Protein AF-A0A940BZR7-F1 (afdb_monomer)

Radius of gyration: 20.56 Å; Cα contacts (8 Å, |Δi|>4): 480; chains: 1; bounding box: 49×47×60 Å

Foldseek 3Di:
DVVPDDDPPDLDDDDDPVPDDDQDPPQADPLAGALLLVLLVVCLFLLLFLVVVLVVLLQLQLVLCLVVQCVVVVHDSVVSSNVSSQVLQQQEEQAAQAPNSLSNLLVNCVVHVNGAYEYEEQDDCPDPSNVVSCVRRVYHYQHPPDPDLLVSLVSSQVSRVHAHLEYEYDHLDQVRLCSVAVSVSHAQSHEYEDARDHHDHDHDPVSCVVSVYHYDYDGGHDPVSSVVSSVVSSPDPSSVQEAEDESVVCVVDVPCCCDPAPPDDVHGSHYDYDSDPVRYDHVD

Solvent-accessible surface area (backbone atoms only — not comparable to full-atom values): 15528 Å² total; per-residue (Å²): 83,103,80,71,49,86,74,82,94,61,97,74,82,90,75,65,70,90,78,61,78,82,80,67,86,88,47,64,55,98,82,16,33,26,37,54,55,54,44,26,65,78,39,28,70,68,42,9,34,32,50,40,48,49,55,52,48,31,55,49,26,12,72,73,35,11,70,59,38,9,63,75,71,72,51,54,66,69,59,7,26,58,50,13,33,52,53,31,38,48,22,24,37,29,34,19,78,48,71,63,30,39,45,40,36,28,51,44,35,71,77,37,76,78,44,38,39,37,41,30,31,74,65,59,77,86,36,71,68,47,48,53,39,36,70,58,30,71,40,45,82,44,67,63,77,57,99,43,66,62,57,44,25,50,52,52,22,59,75,54,75,42,53,19,30,22,36,35,33,46,56,44,49,65,57,52,50,42,36,32,60,78,49,47,28,42,28,74,62,9,38,37,40,50,60,33,72,78,45,77,83,76,79,61,65,64,67,44,58,76,34,49,55,45,79,50,68,76,82,63,65,58,71,70,33,35,58,49,25,46,60,56,37,74,78,47,70,63,28,78,48,43,42,80,47,59,48,70,60,36,72,75,38,51,67,58,39,38,55,67,52,54,68,26,94,87,37,55,88,32,71,45,62,71,88,56,69,86,45,45,35,83,94,67

Nearest PDB structures (foldseek):
  5yat-assembly1_B  TM=7.856E-01  e=4.647E-06  Komagataella phaffii GS115
  5env-assembly1_A  TM=7.142E-01  e=4.920E-06  Saccharomyces cerevisiae S288C
  1pl6-assembly1_A  TM=7.429E-01  e=8.710E-06  Homo sapiens
  7kc2-assembly1_A  TM=7.141E-01  e=5.840E-06  Saccharomyces cerevisiae
  8a3n-assembly1_B  TM=6.151E-01  e=2.134E-04  Catharanthus roseus

Structure (mmCIF, N/CA/C/O backbone):
data_AF-A0A940BZR7-F1
#
_entry.id   AF-A0A940BZR7-F1
#
loop_
_atom_site.group_PDB
_atom_site.id
_atom_site.type_symbol
_atom_site.label_atom_id
_atom_site.label_alt_id
_atom_site.label_comp_id
_atom_site.label_asym_id
_atom_site.label_entity_id
_atom_site.label_seq_id
_atom_site.pdbx_PDB_ins_code
_atom_site.Cartn_x
_atom_site.Cartn_y
_atom_site.Cartn_z
_atom_site.occupancy
_atom_site.B_iso_or_equiv
_atom_site.auth_seq_id
_atom_site.auth_comp_id
_atom_site.auth_asym_id
_atom_site.auth_atom_id
_atom_site.pdbx_PDB_model_num
ATOM 1 N N . GLY A 1 1 ? 22.493 -4.558 -2.248 1.00 40.94 1 GLY A N 1
ATOM 2 C CA . GLY A 1 1 ? 21.238 -3.966 -1.736 1.00 40.94 1 GLY A CA 1
ATOM 3 C C . GLY A 1 1 ? 21.294 -3.820 -0.225 1.00 40.94 1 GLY A C 1
ATOM 4 O O . GLY A 1 1 ? 22.389 -3.695 0.315 1.00 40.94 1 GLY A O 1
ATOM 5 N N . CYS A 1 2 ? 20.145 -3.861 0.461 1.00 49.41 2 CYS A N 1
ATOM 6 C CA . CYS A 1 2 ? 20.047 -3.876 1.935 1.00 49.41 2 CYS A CA 1
ATOM 7 C C . CYS A 1 2 ? 20.779 -5.064 2.595 1.00 49.41 2 CYS A C 1
ATOM 9 O O . CYS A 1 2 ? 21.048 -5.039 3.790 1.00 49.41 2 CYS A O 1
ATOM 11 N N . ASP A 1 3 ? 21.122 -6.073 1.804 1.00 64.38 3 ASP A N 1
ATOM 12 C CA . ASP A 1 3 ? 21.818 -7.315 2.141 1.00 64.38 3 ASP A CA 1
ATOM 13 C C . ASP A 1 3 ? 23.225 -7.415 1.517 1.00 64.38 3 ASP A C 1
ATOM 15 O O . ASP A 1 3 ? 23.852 -8.466 1.578 1.00 64.38 3 ASP A O 1
ATOM 19 N N . GLN A 1 4 ? 23.716 -6.338 0.888 1.00 74.88 4 GLN A N 1
ATOM 20 C CA . GLN A 1 4 ? 24.950 -6.316 0.086 1.00 74.88 4 GLN A CA 1
ATOM 21 C C . GLN A 1 4 ? 24.976 -7.274 -1.123 1.00 74.88 4 GLN A C 1
ATOM 23 O O . GLN A 1 4 ? 26.025 -7.408 -1.744 1.00 74.88 4 GLN A O 1
ATOM 28 N N . ALA A 1 5 ? 23.844 -7.867 -1.522 1.00 74.38 5 ALA A N 1
ATOM 29 C CA . ALA A 1 5 ? 23.779 -8.673 -2.738 1.00 74.38 5 ALA A CA 1
ATOM 30 C C . ALA A 1 5 ? 23.951 -7.811 -4.000 1.00 74.38 5 ALA A C 1
ATOM 32 O O . ALA A 1 5 ? 23.524 -6.641 -4.032 1.00 74.38 5 ALA A O 1
ATOM 33 N N . ASP A 1 6 ? 24.553 -8.415 -5.030 1.00 82.69 6 ASP A N 1
ATOM 34 C CA . ASP A 1 6 ? 24.638 -7.849 -6.375 1.00 82.69 6 ASP A CA 1
ATOM 35 C C . ASP A 1 6 ? 23.228 -7.640 -6.942 1.00 82.69 6 ASP A C 1
ATOM 37 O O . ASP A 1 6 ? 22.361 -8.512 -6.868 1.00 82.69 6 ASP A O 1
ATOM 41 N N . GLY A 1 7 ? 22.986 -6.445 -7.481 1.00 85.50 7 GLY A N 1
ATOM 42 C CA . GLY A 1 7 ? 21.698 -6.081 -8.067 1.00 85.50 7 GLY A CA 1
ATOM 43 C C . GLY A 1 7 ? 21.478 -6.675 -9.462 1.00 85.50 7 GLY A C 1
ATOM 44 O O . GLY A 1 7 ? 22.370 -7.260 -10.067 1.00 85.50 7 GLY A O 1
ATOM 45 N N . LEU A 1 8 ? 20.279 -6.458 -10.008 1.00 88.88 8 LEU A N 1
ATOM 46 C CA . LEU A 1 8 ? 19.867 -7.013 -11.306 1.00 88.88 8 LEU A CA 1
ATOM 47 C C . LEU A 1 8 ? 20.249 -6.142 -12.520 1.00 88.88 8 LEU A C 1
ATOM 49 O O . LEU A 1 8 ? 20.027 -6.549 -13.656 1.00 88.88 8 LEU A O 1
ATOM 53 N N . PHE A 1 9 ? 20.814 -4.946 -12.318 1.00 89.81 9 PHE A N 1
ATOM 54 C CA . PHE A 1 9 ? 21.223 -4.045 -13.407 1.00 89.81 9 PHE A CA 1
ATOM 55 C C . PHE A 1 9 ? 22.568 -4.464 -14.015 1.00 89.81 9 PHE A C 1
ATOM 57 O O . PHE A 1 9 ? 23.602 -3.840 -13.784 1.00 89.81 9 PHE A O 1
ATOM 64 N N . CYS A 1 10 ? 22.544 -5.547 -14.791 1.00 88.88 10 CYS A N 1
ATOM 65 C CA . CYS A 1 10 ? 23.683 -6.086 -15.529 1.00 88.88 10 CYS A CA 1
ATOM 66 C C . CYS A 1 10 ? 23.216 -6.762 -16.829 1.00 88.88 10 CYS A C 1
ATOM 68 O O . CYS A 1 10 ? 22.059 -7.158 -16.953 1.00 88.88 10 CYS A O 1
ATOM 70 N N . ASP A 1 11 ? 24.110 -6.920 -17.813 1.00 88.75 11 ASP A N 1
ATOM 71 C CA . ASP A 1 1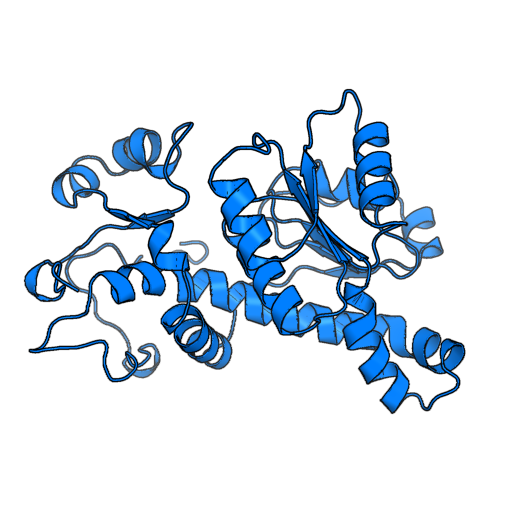1 ? 23.744 -7.560 -19.088 1.00 88.75 11 ASP A CA 1
ATOM 72 C C . ASP A 1 11 ? 23.456 -9.059 -18.944 1.00 88.75 11 ASP A C 1
ATOM 74 O O . ASP A 1 11 ? 22.664 -9.618 -19.707 1.00 88.75 11 ASP A O 1
ATOM 78 N N . ARG A 1 12 ? 24.139 -9.726 -18.006 1.00 90.12 12 ARG A N 1
ATOM 79 C CA . ARG A 1 12 ? 24.022 -11.162 -17.738 1.00 90.12 12 ARG A CA 1
ATOM 80 C C . ARG A 1 12 ? 24.342 -11.443 -16.278 1.00 90.12 12 ARG A C 1
ATOM 82 O O . ARG A 1 12 ? 25.307 -10.905 -15.745 1.00 90.12 12 ARG A O 1
ATOM 89 N N . MET A 1 13 ? 23.599 -12.370 -15.689 1.00 89.25 13 MET A N 1
ATOM 90 C CA . MET A 1 13 ? 23.862 -12.910 -14.359 1.00 89.25 13 MET A CA 1
ATOM 91 C C . MET A 1 13 ? 23.582 -14.410 -14.329 1.00 89.25 13 MET A C 1
ATOM 93 O O . MET A 1 13 ? 22.813 -14.926 -15.142 1.00 89.25 13 MET A O 1
ATOM 97 N N . TYR A 1 14 ? 24.193 -15.100 -13.372 1.00 90.19 14 TYR A N 1
ATOM 98 C CA . TYR A 1 14 ? 23.850 -16.477 -13.045 1.00 90.19 14 TYR A CA 1
ATOM 99 C C . TYR A 1 14 ? 22.898 -16.472 -11.856 1.00 90.19 14 TYR A C 1
ATOM 101 O O . TYR A 1 14 ? 23.164 -15.831 -10.843 1.00 90.19 14 TYR A O 1
ATOM 109 N N . VAL A 1 15 ? 21.792 -17.194 -11.985 1.00 89.50 15 VAL A N 1
ATOM 110 C CA . VAL A 1 15 ? 20.760 -17.318 -10.955 1.00 89.50 15 VAL A CA 1
ATOM 111 C C . VAL A 1 15 ? 20.464 -18.789 -10.727 1.00 89.50 15 VAL A C 1
ATOM 113 O O . VAL A 1 15 ? 20.466 -19.583 -11.668 1.00 89.50 15 VAL A O 1
ATOM 116 N N . ASN A 1 16 ? 20.223 -19.158 -9.470 1.00 90.94 16 ASN A N 1
ATOM 117 C CA . ASN A 1 16 ? 19.700 -20.479 -9.152 1.00 90.94 16 ASN A CA 1
ATOM 118 C C . ASN A 1 16 ? 18.304 -20.612 -9.800 1.00 90.94 16 ASN A C 1
ATOM 120 O O . ASN A 1 16 ? 17.470 -19.735 -9.561 1.00 90.94 16 ASN A O 1
ATOM 124 N N . PRO A 1 17 ? 18.037 -21.666 -10.597 1.00 92.00 17 PRO A N 1
ATOM 125 C CA . PRO A 1 17 ? 16.723 -21.902 -11.193 1.00 92.00 17 PRO A CA 1
ATOM 126 C C . PRO A 1 17 ? 15.560 -21.884 -10.196 1.00 92.00 17 PRO A C 1
ATOM 128 O O . PRO A 1 17 ? 14.471 -21.460 -10.566 1.00 92.00 17 PRO A O 1
ATOM 131 N N . ASP A 1 18 ? 15.791 -22.262 -8.937 1.00 90.69 18 ASP A N 1
ATOM 132 C CA . ASP A 1 18 ? 14.762 -22.247 -7.887 1.00 90.69 18 ASP A CA 1
ATOM 133 C C . ASP A 1 18 ? 14.327 -20.824 -7.487 1.00 90.69 18 ASP A C 1
ATOM 135 O O . ASP A 1 18 ? 13.284 -20.641 -6.869 1.00 90.69 18 ASP A O 1
ATOM 139 N N . MET A 1 19 ? 15.110 -19.801 -7.845 1.00 87.00 19 MET A N 1
ATOM 140 C CA . MET A 1 19 ? 14.769 -18.390 -7.625 1.00 87.00 19 MET A CA 1
ATOM 141 C C . MET A 1 19 ? 14.008 -17.775 -8.809 1.00 87.00 19 MET A C 1
ATOM 143 O O . MET A 1 19 ? 13.656 -16.596 -8.766 1.00 87.00 19 MET A O 1
ATOM 147 N N . LEU A 1 20 ? 13.789 -18.535 -9.887 1.00 91.25 20 LEU A N 1
ATOM 148 C CA . LEU A 1 20 ? 13.111 -18.058 -11.085 1.00 91.25 20 LEU A CA 1
ATOM 149 C C . LEU A 1 20 ? 11.626 -18.403 -11.051 1.00 91.25 20 LEU A C 1
ATOM 151 O O . LEU A 1 20 ? 11.233 -19.559 -10.911 1.00 91.25 20 LEU A O 1
ATOM 155 N N . LEU A 1 21 ? 10.800 -17.388 -11.286 1.00 92.88 21 LEU A N 1
ATOM 156 C CA . LEU A 1 21 ? 9.365 -17.553 -11.464 1.00 92.88 21 LEU A CA 1
ATOM 157 C C . LEU A 1 21 ? 8.999 -17.525 -12.943 1.00 92.88 21 LEU A C 1
ATOM 159 O O . LEU A 1 21 ? 9.611 -16.822 -13.750 1.00 92.88 21 LEU A O 1
ATOM 163 N N . ARG A 1 22 ? 7.988 -18.317 -13.302 1.00 90.19 22 ARG A N 1
ATOM 164 C CA . ARG A 1 22 ? 7.522 -18.413 -14.684 1.00 90.19 22 ARG A CA 1
ATOM 165 C C . ARG A 1 22 ? 6.763 -17.157 -15.086 1.00 90.19 22 ARG A C 1
ATOM 167 O O . ARG A 1 22 ? 5.939 -16.644 -14.333 1.00 90.19 22 ARG A O 1
ATOM 174 N N . ILE A 1 23 ? 7.005 -16.723 -16.317 1.00 92.00 23 ILE A N 1
ATOM 175 C CA . ILE A 1 23 ? 6.157 -15.742 -16.987 1.00 92.00 23 ILE A CA 1
ATOM 176 C C . ILE A 1 23 ? 4.818 -16.434 -17.299 1.00 92.00 23 ILE A C 1
ATOM 178 O O . ILE A 1 23 ? 4.850 -17.547 -17.830 1.00 92.00 23 ILE A O 1
ATOM 182 N N . PRO A 1 24 ? 3.663 -15.833 -16.962 1.00 92.44 24 PRO A N 1
ATOM 183 C CA . PRO A 1 24 ? 2.364 -16.390 -17.314 1.00 92.44 24 PRO A CA 1
ATOM 184 C C . PRO A 1 24 ? 2.192 -16.534 -18.832 1.00 92.44 24 PRO A C 1
ATOM 186 O O . PRO A 1 24 ? 2.746 -15.755 -19.614 1.00 92.44 24 PRO A O 1
ATOM 189 N N . ASP A 1 25 ? 1.399 -17.523 -19.239 1.00 92.44 25 ASP A N 1
ATOM 190 C CA . ASP A 1 25 ? 1.107 -17.776 -20.649 1.00 92.44 25 ASP A CA 1
ATOM 191 C C . ASP A 1 25 ? 0.433 -16.565 -21.312 1.00 92.44 25 ASP A C 1
ATOM 193 O O . ASP A 1 25 ? -0.316 -15.819 -20.683 1.00 92.44 25 ASP A O 1
ATOM 197 N N . GLY A 1 26 ? 0.674 -16.389 -22.614 1.00 93.69 26 GLY A N 1
ATOM 198 C CA . GLY A 1 26 ? 0.016 -15.351 -23.415 1.00 93.69 26 GLY A CA 1
ATOM 199 C C . GLY A 1 26 ? 0.690 -13.977 -23.410 1.00 93.69 26 GLY A C 1
ATOM 200 O O . GLY A 1 26 ? 0.195 -13.095 -24.096 1.00 93.69 26 GLY A O 1
ATOM 201 N N . HIS A 1 27 ? 1.813 -13.805 -22.703 1.00 94.81 27 HIS A N 1
ATOM 202 C CA . HIS A 1 27 ? 2.609 -12.563 -22.719 1.00 94.81 27 HIS A CA 1
ATOM 203 C C . HIS A 1 27 ? 3.930 -12.678 -23.487 1.00 94.81 27 HIS A C 1
ATOM 205 O O . HIS A 1 27 ? 4.681 -11.707 -23.585 1.00 94.81 27 HIS A O 1
ATOM 211 N N . VAL A 1 28 ? 4.245 -13.879 -23.983 1.00 95.31 28 VAL A N 1
ATOM 212 C CA . VAL A 1 28 ? 5.436 -14.148 -24.791 1.00 95.31 28 VAL A CA 1
ATOM 213 C C . VAL A 1 28 ? 5.005 -14.593 -26.180 1.00 95.31 28 VAL A C 1
ATOM 215 O O . VAL A 1 28 ? 4.310 -15.600 -26.335 1.00 95.31 28 VAL A O 1
ATOM 218 N N . HIS A 1 29 ? 5.467 -13.867 -27.192 1.00 94.75 29 HIS A N 1
ATOM 219 C CA . HIS A 1 29 ? 5.199 -14.129 -28.599 1.00 94.75 29 HIS A CA 1
ATOM 220 C C . HIS A 1 29 ? 6.512 -14.126 -29.375 1.00 94.75 29 HIS A C 1
ATOM 222 O O . HIS A 1 29 ? 7.330 -13.224 -29.220 1.00 94.75 29 HIS A O 1
ATOM 228 N N . ASP A 1 30 ? 6.748 -15.175 -30.166 1.00 93.31 30 ASP A N 1
ATOM 229 C CA . ASP A 1 30 ? 7.961 -15.322 -30.983 1.00 93.31 30 ASP A CA 1
ATOM 230 C C . ASP A 1 30 ? 9.272 -15.136 -30.184 1.00 93.31 30 ASP A C 1
ATOM 232 O O . ASP A 1 30 ? 10.263 -14.594 -30.672 1.00 93.31 30 ASP A O 1
ATOM 236 N N . GLY A 1 31 ? 9.269 -15.578 -28.919 1.00 93.06 31 GLY A N 1
ATOM 237 C CA . GLY A 1 31 ? 10.408 -15.466 -28.000 1.00 93.06 31 GLY A CA 1
ATOM 238 C C . GLY A 1 31 ? 10.612 -14.080 -27.371 1.00 93.06 31 GLY A C 1
ATOM 239 O O . GLY A 1 31 ? 11.631 -13.870 -26.713 1.00 93.06 31 GLY A O 1
ATOM 240 N N . ARG A 1 32 ? 9.670 -13.145 -27.547 1.00 96.62 32 ARG A N 1
ATOM 241 C CA . ARG A 1 32 ? 9.713 -11.777 -27.006 1.00 96.62 32 ARG A CA 1
ATOM 242 C C . ARG A 1 32 ? 8.556 -11.533 -26.043 1.00 96.62 32 ARG A C 1
ATOM 244 O O . ARG A 1 32 ? 7.457 -12.028 -26.258 1.00 96.62 32 ARG A O 1
ATOM 251 N N . LEU A 1 33 ? 8.822 -10.778 -24.984 1.00 96.75 33 LEU A N 1
ATOM 252 C CA . LEU A 1 33 ? 7.858 -10.375 -23.966 1.00 96.75 33 LEU A CA 1
ATOM 253 C C . LEU A 1 33 ? 7.147 -9.088 -24.393 1.00 96.75 33 LEU A C 1
ATOM 255 O O . LEU A 1 33 ? 7.818 -8.131 -24.784 1.00 96.75 33 LEU A O 1
ATOM 259 N N . ASP A 1 34 ? 5.826 -9.033 -24.255 1.00 96.69 34 ASP A N 1
ATOM 260 C CA . ASP A 1 34 ? 5.061 -7.806 -24.500 1.00 96.69 34 ASP A CA 1
ATOM 261 C C . ASP A 1 34 ? 5.555 -6.672 -23.594 1.00 96.69 34 ASP A C 1
ATOM 263 O O . ASP A 1 34 ? 5.688 -6.844 -22.373 1.00 96.69 34 ASP A O 1
ATOM 267 N N . LEU A 1 35 ? 5.798 -5.485 -24.156 1.00 96.69 35 LEU A N 1
ATOM 268 C CA . LEU A 1 35 ? 6.241 -4.331 -23.382 1.00 96.69 35 LEU A CA 1
ATOM 269 C C . LEU A 1 35 ? 5.189 -3.934 -22.340 1.00 96.69 35 LEU A C 1
ATOM 271 O O . LEU A 1 35 ? 5.545 -3.615 -21.202 1.00 96.69 35 LEU A O 1
ATOM 275 N N . SER A 1 36 ? 3.901 -3.984 -22.683 1.00 95.56 36 SER A N 1
ATOM 276 C CA . SER A 1 36 ? 2.823 -3.702 -21.725 1.00 95.56 36 SER A CA 1
ATOM 277 C C . SER A 1 36 ? 2.867 -4.622 -20.498 1.00 95.56 36 SER A C 1
ATOM 279 O O . SER A 1 36 ? 2.665 -4.171 -19.366 1.00 95.56 36 SER A O 1
ATOM 281 N N . PHE A 1 37 ? 3.174 -5.909 -20.681 1.00 96.81 37 PHE A N 1
ATOM 282 C CA . PHE A 1 37 ? 3.386 -6.853 -19.585 1.00 96.81 37 PHE A CA 1
ATOM 283 C C . PHE A 1 37 ? 4.697 -6.585 -18.837 1.00 96.81 37 PHE A C 1
ATOM 285 O O . PHE A 1 37 ? 4.682 -6.476 -17.610 1.00 96.81 37 PHE A O 1
ATOM 292 N N . ALA A 1 38 ? 5.807 -6.378 -19.550 1.00 97.00 38 ALA A N 1
ATOM 293 C CA . ALA A 1 38 ? 7.108 -6.078 -18.952 1.00 97.00 38 ALA A CA 1
ATOM 294 C C . ALA A 1 38 ? 7.048 -4.860 -18.014 1.00 97.00 38 ALA A C 1
ATOM 296 O O . ALA A 1 38 ? 7.567 -4.907 -16.899 1.00 97.00 38 ALA A O 1
ATOM 297 N N . LYS A 1 39 ? 6.331 -3.799 -18.413 1.00 97.12 39 LYS A N 1
ATOM 298 C CA . LYS A 1 39 ? 6.099 -2.614 -17.574 1.00 97.12 39 LYS A CA 1
ATOM 299 C C . LYS A 1 39 ? 5.366 -2.951 -16.273 1.00 97.12 39 LYS A C 1
ATOM 301 O O . LYS A 1 39 ? 5.648 -2.340 -15.255 1.00 97.12 39 LYS A O 1
ATOM 306 N N . ARG A 1 40 ? 4.456 -3.927 -16.252 1.00 96.88 40 ARG A N 1
ATOM 307 C CA . ARG A 1 40 ? 3.768 -4.366 -15.018 1.00 96.88 40 ARG A CA 1
ATOM 308 C C . ARG A 1 40 ? 4.685 -5.209 -14.128 1.00 96.88 40 ARG A C 1
ATOM 310 O O . ARG A 1 40 ? 4.605 -5.130 -12.904 1.00 96.88 40 ARG A O 1
ATOM 317 N N . MET A 1 41 ? 5.612 -5.949 -14.731 1.00 96.62 41 MET A N 1
ATOM 318 C CA . MET A 1 41 ? 6.549 -6.834 -14.033 1.00 96.62 41 MET A CA 1
ATOM 319 C C . MET A 1 41 ? 7.748 -6.131 -13.377 1.00 96.62 41 MET A C 1
ATOM 321 O O . MET A 1 41 ? 8.626 -6.794 -12.837 1.00 96.62 41 MET A O 1
ATOM 325 N N . VAL A 1 42 ? 7.770 -4.796 -13.324 1.00 95.44 42 VAL A N 1
ATOM 326 C CA . VAL A 1 42 ? 8.734 -4.031 -12.500 1.00 95.44 42 VAL A CA 1
ATOM 327 C C . VAL A 1 42 ? 8.294 -3.890 -11.036 1.00 95.44 42 VAL A C 1
ATOM 329 O O . VAL A 1 42 ? 9.011 -3.309 -10.215 1.00 95.44 42 VAL A O 1
ATOM 332 N N . PHE A 1 43 ? 7.085 -4.361 -10.723 1.00 96.38 43 PHE A N 1
ATOM 333 C CA . PHE A 1 43 ? 6.435 -4.260 -9.420 1.00 96.38 43 PHE A CA 1
ATOM 334 C C . PHE A 1 43 ? 6.242 -5.557 -8.614 1.00 96.38 43 PHE A C 1
ATOM 336 O O . PHE A 1 43 ? 5.875 -5.400 -7.452 1.00 96.38 43 PHE A O 1
ATOM 343 N N . PRO A 1 44 ? 6.469 -6.796 -9.107 1.00 96.06 44 PRO A N 1
ATOM 344 C CA . PRO A 1 44 ? 6.241 -7.998 -8.311 1.00 96.06 44 PRO A CA 1
ATOM 345 C C . PRO A 1 44 ? 6.912 -7.950 -6.943 1.00 96.06 44 PRO A C 1
ATOM 347 O O . PRO A 1 44 ? 6.251 -8.231 -5.956 1.00 96.06 44 PRO A O 1
ATOM 350 N N . ASP A 1 45 ? 8.164 -7.508 -6.850 1.00 93.19 45 ASP A N 1
ATOM 351 C CA . ASP A 1 45 ? 8.894 -7.410 -5.578 1.00 93.19 45 ASP A CA 1
ATOM 352 C C . ASP A 1 45 ? 8.216 -6.474 -4.550 1.00 93.19 45 ASP A C 1
ATOM 354 O O . ASP A 1 45 ? 7.764 -6.954 -3.501 1.00 93.19 45 ASP A O 1
ATOM 358 N N . PRO A 1 46 ? 8.002 -5.175 -4.845 1.00 92.75 46 PRO A N 1
ATOM 359 C CA . PRO A 1 46 ? 7.328 -4.292 -3.897 1.00 92.75 46 PRO A CA 1
ATOM 360 C C . PRO A 1 46 ? 5.849 -4.645 -3.685 1.00 92.75 46 PRO A C 1
ATOM 362 O O . PRO A 1 46 ? 5.314 -4.373 -2.613 1.00 92.75 46 PRO A O 1
ATOM 365 N N . PHE A 1 47 ? 5.171 -5.251 -4.662 1.00 96.44 47 PHE A N 1
ATOM 366 C CA . PHE A 1 47 ? 3.776 -5.674 -4.517 1.00 96.44 47 PHE A CA 1
ATOM 367 C C . PHE A 1 47 ? 3.651 -6.918 -3.620 1.00 96.44 47 PHE A C 1
ATOM 369 O O . PHE A 1 47 ? 2.752 -6.991 -2.786 1.00 96.44 47 PHE A O 1
ATOM 376 N N . SER A 1 48 ? 4.606 -7.849 -3.708 1.00 96.88 48 SER A N 1
ATOM 377 C CA . SER A 1 48 ? 4.695 -9.034 -2.837 1.00 96.88 48 SER A CA 1
ATOM 378 C C . SER A 1 48 ? 4.916 -8.649 -1.384 1.00 96.88 48 SER A C 1
ATOM 380 O O . SER A 1 48 ? 4.269 -9.203 -0.498 1.00 96.88 48 SER A O 1
ATOM 382 N N . CYS A 1 49 ? 5.765 -7.644 -1.140 1.00 95.19 49 CYS A N 1
ATOM 383 C CA . CYS A 1 49 ? 5.917 -7.062 0.192 1.00 95.19 49 CYS A CA 1
ATOM 384 C C . CYS A 1 49 ? 4.560 -6.630 0.765 1.00 95.19 49 CYS A C 1
ATOM 386 O O . CYS A 1 49 ? 4.319 -6.817 1.954 1.00 95.19 49 CYS A O 1
ATOM 388 N N . MET A 1 50 ? 3.679 -6.047 -0.058 1.00 96.50 50 MET A N 1
ATOM 389 C CA . MET A 1 50 ? 2.373 -5.550 0.391 1.00 96.50 50 MET A CA 1
ATOM 390 C C . MET A 1 50 ? 1.336 -6.656 0.566 1.00 96.50 50 MET A C 1
ATOM 392 O O . MET A 1 50 ? 0.513 -6.549 1.471 1.00 96.50 50 MET A O 1
ATOM 396 N N . LEU A 1 51 ? 1.403 -7.734 -0.219 1.00 97.69 51 LEU A N 1
ATOM 397 C CA . LEU A 1 51 ? 0.620 -8.943 0.053 1.00 97.69 51 LEU A CA 1
ATOM 398 C C . LEU A 1 51 ? 1.000 -9.537 1.412 1.00 97.69 51 LEU A C 1
ATOM 400 O O . LEU A 1 51 ? 0.122 -9.864 2.203 1.00 97.69 51 LEU A O 1
ATOM 404 N N . PHE A 1 52 ? 2.296 -9.584 1.724 1.00 97.38 52 PHE A N 1
ATOM 405 C CA . PHE A 1 52 ? 2.745 -10.014 3.044 1.00 97.38 52 PHE A CA 1
ATOM 406 C C . PHE A 1 52 ? 2.306 -9.041 4.147 1.00 97.38 52 PHE A C 1
ATOM 408 O O . PHE A 1 52 ? 1.885 -9.478 5.215 1.00 97.38 52 PHE A O 1
ATOM 415 N N . GLN A 1 53 ? 2.329 -7.721 3.904 1.00 96.44 53 GLN A N 1
ATOM 416 C CA . GLN A 1 53 ? 1.764 -6.766 4.867 1.00 96.44 53 GLN A CA 1
ATOM 417 C C . GLN A 1 53 ? 0.282 -7.034 5.130 1.00 96.44 53 GLN A C 1
ATOM 419 O O . GLN A 1 53 ? -0.129 -6.960 6.284 1.00 96.44 53 GLN A O 1
ATOM 424 N N . LEU A 1 54 ? -0.508 -7.317 4.088 1.00 97.56 54 LEU A N 1
ATOM 425 C CA . LEU A 1 54 ? -1.928 -7.647 4.214 1.00 97.56 54 LEU A CA 1
ATOM 426 C C . LEU A 1 54 ? -2.126 -8.862 5.127 1.00 97.56 54 LEU A C 1
ATOM 428 O O . LEU A 1 54 ? -2.777 -8.710 6.160 1.00 97.56 54 LEU A O 1
ATOM 432 N N . GLU A 1 55 ? -1.449 -9.978 4.829 1.00 97.19 55 GLU A N 1
ATOM 433 C CA . GLU A 1 55 ? -1.454 -11.203 5.652 1.00 97.19 55 GLU A CA 1
ATOM 434 C C . GLU A 1 55 ? -1.136 -10.877 7.123 1.00 97.19 55 GLU A C 1
ATOM 436 O O . GLU A 1 55 ? -1.845 -11.266 8.053 1.00 97.19 55 GLU A O 1
ATOM 441 N N . ARG A 1 56 ? -0.087 -10.079 7.362 1.00 97.50 56 ARG A N 1
ATOM 442 C CA . ARG A 1 56 ? 0.321 -9.703 8.722 1.00 97.50 56 ARG A CA 1
ATOM 443 C C . ARG A 1 56 ? -0.691 -8.814 9.437 1.00 97.50 56 ARG A C 1
ATOM 445 O O . ARG A 1 56 ? -0.851 -8.958 10.651 1.00 97.50 56 ARG A O 1
ATOM 452 N N . MET A 1 57 ? -1.344 -7.894 8.730 1.00 98.00 57 MET A N 1
ATOM 453 C CA . MET A 1 57 ? -2.378 -7.028 9.304 1.00 98.00 57 MET A CA 1
ATOM 454 C C . MET A 1 57 ? -3.637 -7.825 9.657 1.00 98.00 57 MET A C 1
ATOM 456 O O . MET A 1 57 ? -4.183 -7.606 10.739 1.00 98.00 57 MET A O 1
ATOM 460 N N . GLU A 1 58 ? -4.044 -8.778 8.817 1.00 98.12 58 GLU A N 1
ATOM 461 C CA . GLU A 1 58 ? -5.154 -9.701 9.089 1.00 98.12 58 GLU A CA 1
ATOM 462 C C . GLU A 1 58 ? -4.864 -10.566 10.325 1.00 98.12 58 GLU A C 1
ATOM 464 O O . GLU A 1 58 ? -5.654 -10.588 11.274 1.00 98.12 58 GLU A O 1
ATOM 469 N N . ASP A 1 59 ? -3.693 -11.208 10.372 1.00 97.75 59 ASP A N 1
ATOM 470 C CA . ASP A 1 59 ? -3.276 -12.071 11.481 1.00 97.75 59 ASP A CA 1
ATOM 471 C C . ASP A 1 59 ? -3.249 -11.326 12.820 1.00 97.75 59 ASP A C 1
ATOM 473 O O . ASP A 1 59 ? -3.783 -11.787 13.839 1.00 97.75 59 ASP A O 1
ATOM 477 N N . LEU A 1 60 ? -2.589 -10.165 12.834 1.00 98.19 60 LEU A N 1
ATOM 478 C CA . LEU A 1 60 ? -2.427 -9.361 14.039 1.00 98.19 60 LEU A CA 1
ATOM 479 C C . LEU A 1 60 ? -3.742 -8.710 14.453 1.00 98.19 60 LEU A C 1
ATOM 481 O O . LEU A 1 60 ? -4.064 -8.728 15.639 1.00 98.19 60 LEU A O 1
ATOM 485 N N . 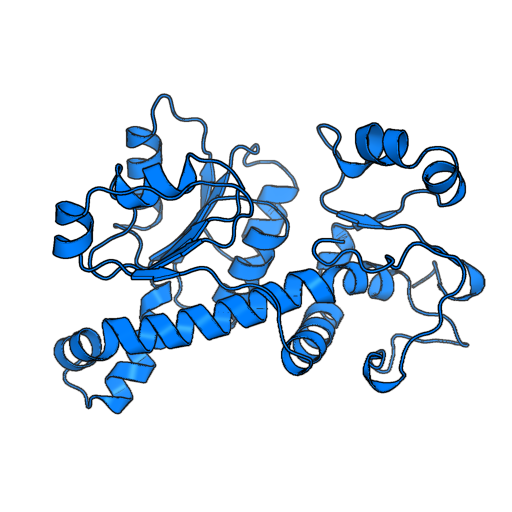GLY A 1 61 ? -4.522 -8.191 13.504 1.00 97.81 61 GLY A N 1
ATOM 486 C CA . GLY A 1 61 ? -5.851 -7.640 13.758 1.00 97.81 61 GLY A CA 1
ATOM 487 C C . GLY A 1 61 ? -6.786 -8.681 14.368 1.00 97.81 61 GLY A C 1
ATOM 488 O O . GLY A 1 61 ? -7.393 -8.432 15.416 1.00 97.81 61 GLY A O 1
ATOM 489 N N . SER A 1 62 ? -6.809 -9.884 13.788 1.00 98.19 62 SER A N 1
ATOM 490 C CA . SER A 1 62 ? -7.555 -11.027 14.309 1.00 98.19 62 SER A CA 1
ATOM 491 C C . SER A 1 62 ? -7.133 -11.365 15.738 1.00 98.19 62 SER A C 1
ATOM 493 O O . SER A 1 62 ? -7.960 -11.418 16.650 1.00 98.19 62 SER A O 1
ATOM 495 N N . ALA A 1 63 ? -5.832 -11.549 15.975 1.00 98.12 63 ALA A N 1
ATOM 496 C CA . ALA A 1 63 ? -5.318 -11.925 17.288 1.00 98.12 63 ALA A CA 1
ATOM 497 C C . ALA A 1 63 ? -5.527 -10.843 18.360 1.00 98.12 63 ALA A C 1
ATOM 499 O O . ALA A 1 63 ? -5.782 -11.181 19.519 1.00 98.12 63 ALA A O 1
ATOM 500 N N . HIS A 1 64 ? -5.443 -9.568 17.981 1.00 98.12 64 HIS A N 1
ATOM 501 C CA . HIS A 1 64 ? -5.571 -8.433 18.893 1.00 98.12 64 HIS A CA 1
ATOM 502 C C . HIS A 1 64 ? -7.024 -8.190 19.311 1.00 98.12 64 HIS A C 1
ATOM 504 O O . HIS A 1 64 ? -7.306 -7.973 20.490 1.00 98.12 64 HIS A O 1
ATOM 510 N N . ASN A 1 65 ? -7.966 -8.304 18.366 1.00 98.19 65 ASN A N 1
ATOM 511 C CA . ASN A 1 65 ? -9.335 -7.814 18.549 1.00 98.19 65 ASN A CA 1
ATOM 512 C C . ASN A 1 65 ? -10.419 -8.901 18.680 1.00 98.19 65 ASN A C 1
ATOM 514 O O . ASN A 1 65 ? -11.557 -8.566 19.022 1.00 98.19 65 ASN A O 1
ATOM 518 N N . PHE A 1 66 ? -10.114 -10.197 18.497 1.00 98.25 66 PHE A N 1
ATOM 519 C CA . PHE A 1 66 ? -11.155 -11.243 18.428 1.00 98.25 66 PHE A CA 1
ATOM 520 C C . PHE A 1 66 ? -12.084 -11.322 19.643 1.00 98.25 66 PHE A C 1
ATOM 522 O O . PHE A 1 66 ? -13.274 -11.577 19.486 1.00 98.25 66 PHE A O 1
ATOM 529 N N . ARG A 1 67 ? -11.586 -11.096 20.869 1.00 98.31 67 ARG A N 1
ATOM 530 C CA . ARG A 1 67 ? -12.439 -11.134 22.074 1.00 98.31 67 ARG A CA 1
ATOM 531 C C . ARG A 1 67 ? -13.432 -9.978 22.099 1.00 98.31 67 ARG A C 1
ATOM 533 O O . ARG A 1 67 ? -14.564 -10.147 22.549 1.00 98.31 67 ARG A O 1
ATOM 540 N N . GLN A 1 68 ? -13.005 -8.807 21.627 1.00 97.31 68 GLN A N 1
ATOM 541 C CA . GLN A 1 68 ? -13.874 -7.645 21.520 1.00 97.31 68 GLN A CA 1
ATOM 542 C C . GLN A 1 68 ? -14.919 -7.865 20.424 1.00 97.31 68 GLN A C 1
ATOM 544 O O . GLN A 1 68 ? -16.098 -7.620 20.672 1.00 97.31 68 GLN A O 1
ATOM 549 N N . ALA A 1 69 ? -14.502 -8.375 19.262 1.00 98.06 69 ALA A N 1
ATOM 550 C CA . ALA A 1 69 ? -15.397 -8.715 18.161 1.00 98.06 69 ALA A CA 1
ATOM 551 C C . ALA A 1 69 ? -16.434 -9.767 18.589 1.00 98.06 69 ALA A C 1
ATOM 553 O O . ALA A 1 69 ? -17.632 -9.509 18.502 1.00 98.06 69 ALA A O 1
ATOM 554 N N . ALA A 1 70 ? -15.996 -10.890 19.171 1.00 98.44 70 ALA A N 1
ATOM 555 C CA . ALA A 1 70 ? -16.882 -11.945 19.668 1.00 98.44 70 ALA A CA 1
ATOM 556 C C . ALA A 1 70 ? -17.932 -11.403 20.646 1.00 98.44 70 ALA A C 1
ATOM 558 O O . ALA A 1 70 ? -19.118 -11.694 20.523 1.00 98.44 70 ALA A O 1
ATOM 559 N N . ARG A 1 71 ? -17.515 -10.542 21.585 1.00 98.06 71 ARG A N 1
ATOM 560 C CA . ARG A 1 71 ? -18.436 -9.920 22.541 1.00 98.06 71 ARG A CA 1
ATOM 561 C C . ARG A 1 71 ? -19.400 -8.928 21.887 1.00 98.06 71 ARG A C 1
ATOM 563 O O . ARG A 1 71 ? -20.561 -8.898 22.280 1.00 98.06 71 ARG A O 1
ATOM 570 N N . ARG A 1 72 ? -18.934 -8.096 20.949 1.00 97.81 72 ARG A N 1
ATOM 571 C CA . ARG A 1 72 ? -19.761 -7.079 20.273 1.00 97.81 72 ARG A CA 1
ATOM 572 C C . ARG A 1 72 ? -20.835 -7.723 19.399 1.00 97.81 72 ARG A C 1
ATOM 574 O O . ARG A 1 72 ? -21.955 -7.228 19.370 1.00 97.81 72 ARG A O 1
ATOM 581 N N . HIS A 1 73 ? -20.482 -8.814 18.727 1.00 97.94 73 HIS A N 1
ATOM 582 C CA . HIS A 1 73 ? -21.361 -9.526 17.798 1.00 97.94 73 HIS A CA 1
ATOM 583 C C . HIS A 1 73 ? -22.128 -10.687 18.442 1.00 97.94 73 HIS A C 1
ATOM 585 O O . HIS A 1 73 ? -23.064 -11.198 17.842 1.00 97.94 73 HIS A O 1
ATOM 591 N N . GLY A 1 74 ? -21.774 -11.091 19.667 1.00 98.19 74 GLY A N 1
ATOM 592 C CA . GLY A 1 74 ? -22.437 -12.190 20.377 1.00 98.19 74 GLY A CA 1
ATOM 593 C C . GLY A 1 74 ? -22.146 -13.571 19.781 1.00 98.19 74 GLY A C 1
ATOM 594 O O . GLY A 1 74 ? -23.020 -14.433 19.802 1.00 98.19 74 GLY A O 1
ATOM 595 N N . VAL A 1 75 ? -20.939 -13.771 19.246 1.00 98.50 75 VAL A N 1
ATOM 596 C CA . VAL A 1 75 ? -20.527 -14.975 18.497 1.00 98.50 75 VAL A CA 1
ATOM 597 C C . VAL A 1 75 ? -19.420 -15.759 19.210 1.00 98.50 75 VAL A C 1
ATOM 599 O O . VAL A 1 75 ? -18.890 -15.323 20.239 1.00 98.50 75 VAL A O 1
ATOM 602 N N . SER A 1 76 ? -19.057 -16.927 18.673 1.00 98.44 76 SER A N 1
ATOM 603 C CA . SER A 1 76 ? -17.936 -17.723 19.185 1.00 98.44 76 SER A CA 1
ATOM 604 C C . SER A 1 76 ? -16.589 -16.997 19.040 1.00 98.44 76 SER A C 1
ATOM 606 O O . SER A 1 76 ? -16.446 -16.022 18.302 1.00 98.44 76 SER A O 1
ATOM 608 N N . LEU A 1 77 ? -15.552 -17.473 19.741 1.00 98.19 77 LEU A N 1
ATOM 609 C CA . LEU A 1 77 ? -14.207 -16.893 19.608 1.00 98.19 77 LEU A CA 1
ATOM 610 C C . LEU A 1 77 ? -13.597 -17.125 18.219 1.00 98.19 77 LEU A C 1
ATOM 612 O O . LEU A 1 77 ? -12.787 -16.313 17.782 1.00 98.19 77 LEU A O 1
ATOM 616 N N . GLU A 1 78 ? -13.965 -18.215 17.547 1.00 97.81 78 GLU A N 1
ATOM 617 C CA . GLU A 1 78 ? -13.510 -18.530 16.191 1.00 97.81 78 GLU A CA 1
ATOM 618 C C . GLU A 1 78 ? -14.145 -17.584 15.167 1.00 97.81 78 GLU A C 1
ATOM 620 O O . GLU A 1 78 ? -13.434 -16.926 14.412 1.00 97.81 78 GLU A O 1
ATOM 625 N N . GLU A 1 79 ? -15.465 -17.395 15.224 1.00 98.19 79 GLU A N 1
ATOM 626 C CA . GLU A 1 79 ? -16.155 -16.400 14.392 1.00 98.19 79 GLU A CA 1
ATOM 627 C C . GLU A 1 79 ? -15.669 -14.978 14.704 1.00 98.19 79 GLU A C 1
ATOM 629 O O . GLU A 1 79 ? -15.425 -14.180 13.801 1.00 98.19 79 GLU A O 1
ATOM 634 N N . GLY A 1 80 ? -15.433 -14.668 15.984 1.00 98.50 80 GLY A N 1
ATOM 635 C CA . GLY A 1 80 ? -14.853 -13.395 16.404 1.00 98.50 80 GLY A CA 1
ATOM 636 C C . GLY A 1 80 ? -13.462 -13.136 15.819 1.00 98.50 80 GLY A C 1
ATOM 637 O O . GLY A 1 80 ? -13.126 -11.981 15.567 1.00 98.50 80 GLY A O 1
ATOM 638 N N . ARG A 1 81 ? -12.659 -14.180 15.564 1.00 98.19 81 ARG A N 1
ATOM 639 C CA . ARG A 1 81 ? -11.360 -14.049 14.882 1.00 98.19 81 ARG A CA 1
ATOM 640 C C . ARG A 1 81 ? -11.520 -13.668 13.419 1.00 98.19 81 ARG A C 1
ATOM 642 O O . ARG A 1 81 ? -10.783 -12.794 12.968 1.00 98.19 81 ARG A O 1
ATOM 649 N N . ALA A 1 82 ? -12.460 -14.290 12.711 1.00 97.19 82 ALA A N 1
ATOM 650 C CA . ALA A 1 82 ? -12.745 -13.960 11.317 1.00 97.19 82 ALA A CA 1
ATOM 651 C C . ALA A 1 82 ? -13.270 -12.521 11.183 1.00 97.19 82 ALA A C 1
ATOM 653 O O . ALA A 1 82 ? -12.777 -11.758 10.359 1.00 97.19 82 ALA A O 1
ATOM 654 N N . ILE A 1 83 ? -14.191 -12.110 12.061 1.00 98.19 83 ILE A N 1
ATOM 655 C CA . ILE A 1 83 ? -14.703 -10.733 12.087 1.00 98.19 83 ILE A CA 1
ATOM 656 C C . ILE A 1 83 ? -13.583 -9.733 12.397 1.00 98.19 83 ILE A C 1
ATOM 658 O O . ILE A 1 83 ? -13.476 -8.705 11.739 1.00 98.19 83 ILE A O 1
ATOM 662 N N . ALA A 1 84 ? -12.726 -10.022 13.381 1.00 98.38 84 ALA A N 1
ATOM 663 C CA . ALA A 1 84 ? -11.625 -9.132 13.745 1.00 98.38 84 ALA A CA 1
ATOM 664 C C . ALA A 1 84 ? -10.565 -8.982 12.637 1.00 98.38 84 ALA A C 1
ATOM 666 O O . ALA A 1 84 ? -9.941 -7.923 12.557 1.00 98.38 84 ALA A O 1
ATOM 667 N N . ALA A 1 85 ? -10.375 -10.006 11.796 1.00 97.88 85 ALA A N 1
ATOM 668 C CA . ALA A 1 85 ? -9.497 -9.930 10.629 1.00 97.88 85 ALA A CA 1
ATOM 669 C C . ALA A 1 85 ? -10.008 -8.921 9.584 1.00 97.88 85 ALA A C 1
ATOM 671 O O . ALA A 1 85 ? -9.199 -8.250 8.959 1.00 97.88 85 ALA A O 1
ATOM 672 N N . ASP A 1 86 ? -11.330 -8.760 9.442 1.00 97.44 86 ASP A N 1
ATOM 673 C CA . ASP A 1 86 ? -11.935 -7.758 8.550 1.00 97.44 86 ASP A CA 1
ATOM 674 C C . ASP A 1 86 ? -12.045 -6.377 9.224 1.00 97.44 86 ASP A C 1
ATOM 676 O O . ASP A 1 86 ? -11.629 -5.354 8.676 1.00 97.44 86 ASP A O 1
ATOM 680 N N . GLU A 1 87 ? -12.536 -6.328 10.469 1.00 97.88 87 GLU A N 1
ATOM 681 C CA . GLU A 1 87 ? -12.794 -5.072 11.186 1.00 97.88 87 GLU A CA 1
ATOM 682 C C . GLU A 1 87 ? -11.531 -4.248 11.467 1.00 97.88 87 GLU A C 1
ATOM 684 O O . GLU A 1 87 ? -11.635 -3.032 11.665 1.00 97.88 87 GLU A O 1
ATOM 689 N N . VAL A 1 88 ? -10.339 -4.858 11.469 1.00 98.38 88 VAL A N 1
ATOM 690 C CA . VAL A 1 88 ? -9.083 -4.101 11.598 1.00 98.38 88 VAL A CA 1
ATOM 691 C C . VAL A 1 88 ? -8.954 -3.048 10.490 1.00 98.38 88 VAL A C 1
ATOM 693 O O . VAL A 1 88 ? -8.454 -1.955 10.755 1.00 98.38 88 VAL A O 1
ATOM 696 N N . PHE A 1 89 ? -9.512 -3.293 9.300 1.00 98.62 89 PHE A N 1
ATOM 697 C CA . PHE A 1 89 ? -9.467 -2.379 8.155 1.00 98.62 89 PHE A CA 1
ATOM 698 C C . PHE A 1 89 ? -10.621 -1.366 8.103 1.00 98.62 89 PHE A C 1
ATOM 700 O O . PHE A 1 89 ? -10.633 -0.502 7.220 1.00 98.62 89 PHE A O 1
ATOM 707 N N . ALA A 1 90 ? -11.571 -1.420 9.046 1.00 98.25 90 ALA A N 1
ATOM 708 C CA . ALA A 1 90 ? -12.807 -0.632 9.006 1.00 98.25 90 ALA A CA 1
ATOM 709 C C . ALA A 1 90 ? -12.568 0.874 8.799 1.00 98.25 90 ALA A C 1
ATOM 711 O O . ALA A 1 90 ? -13.307 1.526 8.061 1.00 98.25 90 ALA A O 1
ATOM 712 N N . ARG A 1 91 ? -11.529 1.434 9.432 1.00 98.75 91 ARG A N 1
ATOM 713 C CA . ARG A 1 91 ? -11.051 2.805 9.206 1.00 98.75 91 ARG A CA 1
ATOM 714 C C . ARG A 1 91 ? -9.533 2.786 9.078 1.00 98.75 91 ARG A C 1
ATOM 716 O O . ARG A 1 91 ? -8.825 2.775 10.083 1.00 98.75 91 ARG A O 1
ATOM 723 N N . THR A 1 92 ? -9.051 2.782 7.845 1.00 98.81 92 THR A N 1
ATOM 724 C CA . THR A 1 92 ? -7.634 2.621 7.521 1.00 98.81 92 THR A CA 1
ATOM 725 C C . THR A 1 92 ? -7.019 3.944 7.089 1.00 98.81 92 THR A C 1
ATOM 727 O O . THR A 1 92 ? -7.501 4.585 6.158 1.00 98.81 92 THR A O 1
ATOM 730 N N . VAL A 1 93 ? -5.916 4.335 7.722 1.00 98.81 93 VAL A N 1
ATOM 731 C CA . VAL A 1 93 ? -5.049 5.422 7.249 1.00 98.81 93 VAL A CA 1
ATOM 732 C C . VAL A 1 93 ? -3.860 4.829 6.515 1.00 98.81 93 VAL A C 1
ATOM 734 O O . VAL A 1 93 ? -3.170 3.968 7.055 1.00 98.81 93 VAL A O 1
ATOM 737 N N . ILE A 1 94 ? -3.575 5.342 5.322 1.00 98.50 94 ILE A N 1
ATOM 738 C CA . ILE A 1 94 ? -2.322 5.102 4.606 1.00 98.50 94 ILE A CA 1
ATOM 739 C C . ILE A 1 94 ? -1.586 6.435 4.527 1.00 98.50 94 ILE A C 1
ATOM 741 O O . ILE A 1 94 ? -1.963 7.328 3.764 1.00 98.50 94 ILE A O 1
ATOM 745 N N . PHE A 1 95 ? -0.548 6.587 5.347 1.00 97.62 95 PHE A N 1
ATOM 746 C CA . PHE A 1 95 ? 0.228 7.816 5.444 1.00 97.62 95 PHE A CA 1
ATOM 747 C C . PHE A 1 95 ? 1.466 7.721 4.553 1.00 97.62 95 PHE A C 1
ATOM 749 O O . PHE A 1 95 ? 2.446 7.061 4.893 1.00 97.62 95 PHE A O 1
ATOM 756 N N . GLY A 1 96 ? 1.415 8.379 3.396 1.00 94.38 96 GLY A N 1
ATOM 757 C CA . GLY A 1 96 ? 2.394 8.259 2.320 1.00 94.38 96 GLY A CA 1
ATOM 758 C C . GLY A 1 96 ? 1.752 7.758 1.026 1.00 94.38 96 GLY A C 1
ATOM 759 O O . GLY A 1 96 ? 1.095 6.725 0.995 1.00 94.38 96 GLY A O 1
ATOM 760 N N . LEU A 1 97 ? 1.964 8.495 -0.069 1.00 90.50 97 LEU A N 1
ATOM 761 C CA . LEU A 1 97 ? 1.436 8.152 -1.394 1.00 90.50 97 LEU A CA 1
ATOM 762 C C . LEU A 1 97 ? 2.572 7.965 -2.402 1.00 90.50 97 LEU A C 1
ATOM 764 O O . LEU A 1 97 ? 2.750 8.763 -3.330 1.00 90.50 97 LEU A O 1
ATOM 768 N N . GLY A 1 98 ? 3.394 6.953 -2.137 1.00 88.81 98 GLY A N 1
ATOM 769 C CA . GLY A 1 98 ? 4.264 6.307 -3.122 1.00 88.81 98 GLY A CA 1
ATOM 770 C C . GLY A 1 98 ? 3.622 5.018 -3.643 1.00 88.81 98 GLY A C 1
ATOM 771 O O . GLY A 1 98 ? 2.469 4.726 -3.323 1.00 88.81 98 GLY A O 1
ATOM 772 N N . THR A 1 99 ? 4.371 4.219 -4.404 1.00 90.19 99 THR A N 1
ATOM 773 C CA . THR A 1 99 ? 3.889 2.920 -4.910 1.00 90.19 99 THR A CA 1
ATOM 774 C C . THR A 1 99 ? 3.463 1.991 -3.775 1.00 90.19 99 THR A C 1
ATOM 776 O O . THR A 1 99 ? 2.402 1.393 -3.853 1.00 90.19 99 THR A O 1
ATOM 779 N N . THR A 1 100 ? 4.219 1.952 -2.676 1.00 91.25 100 THR A N 1
ATOM 780 C CA . THR A 1 100 ? 3.911 1.149 -1.482 1.00 91.25 100 THR A CA 1
ATOM 781 C C . THR A 1 100 ? 2.529 1.446 -0.899 1.00 91.25 100 THR A C 1
ATOM 783 O O . THR A 1 100 ? 1.709 0.542 -0.771 1.00 91.25 100 THR A O 1
ATOM 786 N N . GLY A 1 101 ? 2.251 2.715 -0.571 1.00 94.69 101 GLY A N 1
ATOM 787 C CA . GLY A 1 101 ? 0.954 3.118 -0.018 1.00 94.69 101 GLY A CA 1
ATOM 788 C C . GLY A 1 101 ? -0.200 2.830 -0.982 1.00 94.69 101 GLY A C 1
ATOM 789 O O . GLY A 1 101 ? -1.287 2.436 -0.575 1.00 94.69 101 GLY A O 1
ATOM 790 N N . MET A 1 102 ? 0.053 2.957 -2.283 1.00 95.69 102 MET A N 1
ATOM 791 C CA . MET A 1 102 ? -0.933 2.658 -3.315 1.00 95.69 102 MET A CA 1
ATOM 792 C C . MET A 1 102 ? -1.227 1.154 -3.430 1.00 95.69 102 MET A C 1
ATOM 794 O O . MET A 1 102 ? -2.389 0.770 -3.503 1.00 95.69 102 MET A O 1
ATOM 798 N N . PHE A 1 103 ? -0.194 0.310 -3.406 1.00 96.94 103 PHE A N 1
ATOM 799 C CA . PHE A 1 103 ? -0.316 -1.148 -3.472 1.00 96.94 103 PHE A CA 1
ATOM 800 C C . PHE A 1 103 ? -1.042 -1.722 -2.262 1.00 96.94 103 PHE A C 1
ATOM 802 O O . PHE A 1 103 ? -1.962 -2.514 -2.431 1.00 96.94 103 PHE A O 1
ATOM 809 N N . VAL A 1 104 ? -0.675 -1.307 -1.044 1.00 97.19 104 VAL A N 1
ATOM 810 C CA . VAL A 1 104 ? -1.370 -1.802 0.153 1.00 97.19 104 VAL A CA 1
ATOM 811 C C . VAL A 1 104 ? -2.833 -1.361 0.162 1.00 97.19 104 VAL A C 1
ATOM 813 O O . VAL A 1 104 ? -3.698 -2.143 0.536 1.00 97.19 104 VAL A O 1
ATOM 816 N N . GLY A 1 105 ? -3.137 -0.153 -0.322 1.00 97.81 105 GLY A N 1
ATOM 817 C CA . GLY A 1 105 ? -4.517 0.302 -0.468 1.00 97.81 105 GLY A CA 1
ATOM 818 C C . GLY A 1 105 ? -5.321 -0.502 -1.495 1.00 97.81 105 GLY A C 1
ATOM 819 O O . GLY A 1 105 ? -6.466 -0.841 -1.213 1.00 97.81 105 GLY A O 1
ATOM 820 N N . ASP A 1 106 ? -4.738 -0.830 -2.655 1.00 97.81 106 ASP A N 1
ATOM 821 C CA . ASP A 1 106 ? -5.378 -1.676 -3.680 1.00 97.81 106 ASP A CA 1
ATOM 822 C C . ASP A 1 106 ? -5.668 -3.076 -3.118 1.00 97.81 106 ASP A C 1
ATOM 824 O O . ASP A 1 106 ? -6.786 -3.584 -3.193 1.00 97.81 106 ASP A O 1
ATOM 828 N N . LEU A 1 107 ? -4.681 -3.670 -2.448 1.00 98.19 107 LEU A N 1
ATOM 829 C CA . LEU A 1 107 ? -4.815 -4.984 -1.825 1.00 98.19 107 LEU A CA 1
ATOM 830 C C . LEU A 1 107 ? -5.883 -5.012 -0.726 1.00 98.19 107 LEU A C 1
ATOM 832 O O . LEU A 1 107 ? -6.730 -5.904 -0.736 1.00 98.19 107 LEU A O 1
ATOM 836 N N . ILE A 1 108 ? -5.905 -4.015 0.164 1.00 98.50 108 ILE A N 1
ATOM 837 C CA . ILE A 1 108 ? -6.955 -3.888 1.185 1.00 98.50 108 ILE A CA 1
ATOM 838 C C . ILE A 1 108 ? -8.320 -3.729 0.520 1.00 98.50 108 ILE A C 1
ATOM 840 O O . ILE A 1 108 ? -9.269 -4.386 0.927 1.00 98.50 108 ILE A O 1
ATOM 844 N N . ARG A 1 109 ? -8.442 -2.902 -0.524 1.00 97.56 109 ARG A N 1
ATOM 845 C CA . ARG A 1 109 ? -9.713 -2.702 -1.231 1.00 97.56 109 ARG A CA 1
ATOM 846 C C . ARG A 1 109 ? -10.248 -3.998 -1.844 1.00 97.56 109 ARG A C 1
ATOM 848 O O . ARG A 1 109 ? -11.462 -4.212 -1.830 1.00 97.56 109 ARG A O 1
ATOM 855 N N . ARG A 1 110 ? -9.360 -4.839 -2.385 1.00 96.50 110 ARG A N 1
ATOM 856 C CA . ARG A 1 110 ? -9.699 -6.143 -2.977 1.00 96.50 110 ARG A CA 1
ATOM 857 C C . ARG A 1 110 ? -10.107 -7.173 -1.927 1.00 96.50 110 ARG A C 1
ATOM 859 O O . ARG A 1 110 ? -11.088 -7.877 -2.147 1.00 96.50 110 ARG A O 1
ATOM 866 N N . ALA A 1 111 ? -9.365 -7.263 -0.824 1.00 97.75 111 ALA A N 1
ATOM 867 C CA . ALA A 1 111 ? -9.588 -8.261 0.225 1.00 97.75 111 ALA A CA 1
ATOM 868 C C . ALA A 1 111 ? -10.718 -7.877 1.194 1.00 97.75 111 ALA A C 1
ATOM 870 O O . ALA A 1 111 ? -11.509 -8.730 1.587 1.00 97.75 111 ALA A O 1
ATOM 871 N N . HIS A 1 112 ? -10.847 -6.583 1.498 1.00 97.88 112 HIS A N 1
ATOM 872 C CA . HIS A 1 112 ? -11.803 -6.018 2.454 1.00 97.88 112 HIS A CA 1
ATOM 873 C C . HIS A 1 112 ? -12.630 -4.905 1.794 1.00 97.88 112 HIS A C 1
ATOM 875 O O . HIS A 1 112 ? -12.376 -3.712 1.994 1.00 97.88 112 HIS A O 1
ATOM 881 N N . PRO A 1 113 ? -13.660 -5.246 0.996 1.00 96.25 113 PRO A N 1
ATOM 882 C CA . PRO A 1 113 ? -14.425 -4.253 0.246 1.00 96.25 113 PRO A CA 1
ATOM 883 C C . PRO A 1 113 ? -15.197 -3.239 1.109 1.00 96.25 113 PRO A C 1
ATOM 885 O O . PRO A 1 113 ? -15.660 -2.224 0.587 1.00 96.25 113 PRO A O 1
ATOM 888 N N . SER A 1 114 ? -15.365 -3.520 2.401 1.00 95.56 114 SER A N 1
ATOM 889 C CA . SER A 1 114 ? -15.985 -2.648 3.404 1.00 95.56 114 SER A CA 1
ATOM 890 C C . SER A 1 114 ? -15.021 -1.593 3.969 1.00 95.56 114 SER A C 1
ATOM 892 O O . SER A 1 114 ? -15.472 -0.653 4.628 1.00 95.56 114 SER A O 1
ATOM 894 N N . ALA A 1 115 ? -13.711 -1.732 3.730 1.00 98.00 115 ALA A N 1
ATOM 895 C CA . ALA A 1 115 ? -12.689 -0.874 4.310 1.00 98.00 115 ALA A CA 1
ATOM 896 C C . ALA A 1 115 ? -12.848 0.584 3.865 1.00 98.00 115 ALA A C 1
ATOM 898 O O . ALA A 1 115 ? -12.923 0.898 2.674 1.00 98.00 115 ALA A O 1
ATOM 899 N N . LYS A 1 116 ? -12.830 1.502 4.835 1.00 98.38 116 LYS A N 1
ATOM 900 C CA . LYS A 1 116 ? -12.787 2.939 4.569 1.00 98.38 116 LYS A CA 1
ATOM 901 C C . LYS A 1 116 ? -11.344 3.420 4.633 1.00 98.38 116 LYS A C 1
ATOM 903 O O . LYS A 1 116 ? -10.761 3.478 5.714 1.00 98.38 116 LYS A O 1
ATOM 908 N N . ILE A 1 117 ? -10.775 3.756 3.479 1.00 98.75 117 ILE A N 1
ATOM 909 C CA . ILE A 1 117 ? -9.352 4.086 3.335 1.00 98.75 117 ILE A CA 1
ATOM 910 C C . ILE A 1 117 ? -9.175 5.599 3.180 1.00 98.75 117 ILE A C 1
ATOM 912 O O . ILE A 1 117 ? -9.750 6.195 2.273 1.00 98.75 117 ILE A O 1
ATOM 916 N N . ALA A 1 118 ? -8.344 6.208 4.025 1.00 98.69 118 ALA A N 1
ATOM 917 C CA . ALA A 1 118 ? -7.860 7.577 3.877 1.00 98.69 118 ALA A CA 1
ATOM 918 C C . ALA A 1 118 ? -6.394 7.572 3.421 1.00 98.69 118 ALA A C 1
ATOM 920 O O . ALA A 1 118 ? -5.498 7.161 4.162 1.00 98.69 118 ALA A O 1
ATOM 921 N N . LEU A 1 119 ? -6.155 8.046 2.200 1.00 98.56 119 LEU A N 1
ATOM 922 C CA . LEU A 1 119 ? -4.827 8.271 1.639 1.00 98.56 119 LEU A CA 1
ATO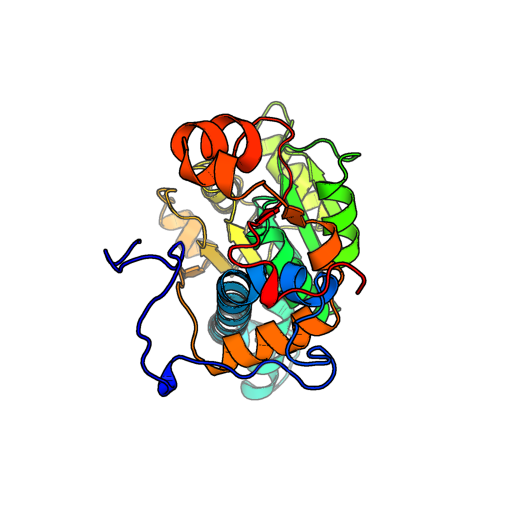M 923 C C . LEU A 1 119 ? -4.325 9.651 2.068 1.00 98.56 119 LEU A C 1
ATOM 925 O O . LEU A 1 119 ? -4.938 10.662 1.724 1.00 98.56 119 LEU A O 1
ATOM 929 N N . VAL A 1 120 ? -3.197 9.710 2.775 1.00 98.12 120 VAL A N 1
ATOM 930 C CA . VAL A 1 120 ? -2.641 10.965 3.299 1.00 98.12 120 VAL A CA 1
ATOM 931 C C . VAL A 1 120 ? -1.300 11.266 2.643 1.00 98.12 120 VAL A C 1
ATOM 933 O O . VAL A 1 120 ? -0.343 10.504 2.787 1.00 98.12 120 VAL A O 1
ATOM 936 N N . ALA A 1 121 ? -1.199 12.382 1.917 1.00 95.88 121 ALA A N 1
ATOM 937 C CA . ALA A 1 121 ? 0.063 12.824 1.320 1.00 95.88 121 ALA A CA 1
ATOM 938 C C . ALA A 1 121 ? 0.095 14.325 1.016 1.00 95.88 121 ALA A C 1
ATOM 940 O O . ALA A 1 121 ? -0.882 15.040 1.177 1.00 95.88 121 ALA A O 1
ATOM 941 N N . ARG A 1 122 ? 1.254 14.822 0.571 1.00 93.38 122 ARG A N 1
ATOM 942 C CA . ARG A 1 122 ? 1.488 16.254 0.295 1.00 93.38 122 ARG A CA 1
ATOM 943 C C . ARG A 1 122 ? 1.161 16.679 -1.140 1.00 93.38 122 ARG A C 1
ATOM 945 O O . ARG A 1 122 ? 1.137 17.873 -1.433 1.00 93.38 122 ARG A O 1
ATOM 952 N N . SER A 1 123 ? 0.981 15.713 -2.040 1.00 91.88 123 SER A N 1
ATOM 953 C 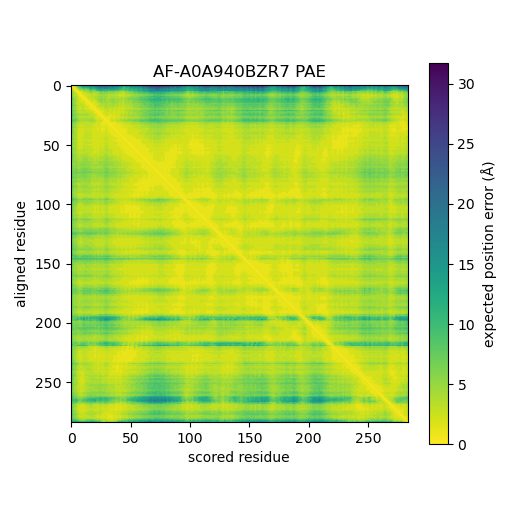CA . SER A 1 123 ? 0.774 15.968 -3.467 1.00 91.88 123 SER A CA 1
ATOM 954 C C . SER A 1 123 ? -0.518 16.751 -3.720 1.00 91.88 123 SER A C 1
ATOM 956 O O . SER A 1 123 ? -1.473 16.655 -2.951 1.00 91.88 123 SER A O 1
ATOM 958 N N . GLU A 1 124 ? -0.544 17.527 -4.803 1.00 92.62 124 GLU A N 1
ATOM 959 C CA . GLU A 1 124 ? -1.771 18.178 -5.272 1.00 92.62 124 GLU A CA 1
ATOM 960 C C . GLU A 1 124 ? -2.856 17.130 -5.544 1.00 92.62 124 GLU A C 1
ATOM 962 O O . GLU A 1 124 ? -2.578 16.091 -6.154 1.00 92.62 124 GLU A O 1
ATOM 967 N N . GLU A 1 125 ? -4.090 17.414 -5.132 1.00 93.31 125 GLU A N 1
ATOM 968 C CA . GLU A 1 125 ? -5.240 16.507 -5.287 1.00 93.31 125 GLU A CA 1
ATOM 969 C C . GLU A 1 125 ? -5.513 16.186 -6.759 1.00 93.31 125 GLU A C 1
ATOM 971 O O . GLU A 1 125 ? -5.878 15.075 -7.130 1.00 93.31 125 GLU A O 1
ATOM 976 N N . THR A 1 126 ? -5.259 17.165 -7.627 1.00 92.62 126 THR A N 1
ATOM 977 C CA . THR A 1 126 ? -5.437 17.046 -9.071 1.00 92.62 126 THR A CA 1
ATOM 978 C C . THR A 1 126 ? -4.287 16.316 -9.761 1.00 92.62 126 THR A C 1
ATOM 980 O O . THR A 1 126 ? -4.367 16.121 -10.975 1.00 92.62 126 THR A O 1
ATOM 983 N N . SER A 1 127 ? -3.234 15.909 -9.044 1.00 92.06 127 SER A N 1
ATOM 984 C CA . SER A 1 127 ? -2.086 15.234 -9.656 1.00 92.06 127 SER A CA 1
ATOM 985 C C . SER A 1 127 ? -2.463 13.849 -10.207 1.00 92.06 127 SER A C 1
ATOM 987 O O . SER A 1 127 ? -3.266 13.144 -9.587 1.00 92.06 127 SER A O 1
ATOM 989 N N . PRO A 1 128 ? -1.854 13.405 -11.327 1.00 91.69 128 PRO A N 1
ATOM 990 C CA . PRO A 1 128 ? -2.104 12.075 -11.891 1.00 91.69 128 PRO A CA 1
ATOM 991 C C . PRO A 1 128 ? -1.903 10.947 -10.875 1.00 91.69 128 PRO A C 1
ATOM 993 O O . PRO A 1 128 ? -2.680 10.001 -10.833 1.00 91.69 128 PRO A O 1
ATOM 996 N N . LYS A 1 129 ? -0.913 11.102 -9.988 1.00 91.81 129 LYS A N 1
ATOM 997 C CA . LYS A 1 129 ? -0.635 10.164 -8.900 1.00 91.81 129 LYS A CA 1
ATOM 998 C C . LYS A 1 129 ? -1.805 9.986 -7.940 1.00 91.81 129 LYS A C 1
ATOM 1000 O O . LYS A 1 129 ? -2.137 8.858 -7.592 1.00 91.81 129 LYS A O 1
ATOM 1005 N N . VAL A 1 130 ? -2.395 11.092 -7.486 1.00 94.94 130 VAL A N 1
ATOM 1006 C CA . VAL A 1 130 ? -3.519 11.047 -6.544 1.00 94.94 130 VAL A CA 1
ATOM 1007 C C . VAL A 1 130 ? -4.739 10.436 -7.219 1.00 94.94 130 VAL A C 1
ATOM 1009 O O . VAL A 1 130 ? -5.343 9.534 -6.649 1.00 94.94 130 VAL A O 1
ATOM 1012 N N . ARG A 1 131 ? -5.046 10.841 -8.458 1.00 95.31 131 ARG A N 1
ATOM 1013 C CA . ARG A 1 131 ? -6.168 10.268 -9.220 1.00 95.31 131 ARG A CA 1
ATOM 1014 C C . ARG A 1 131 ? -6.017 8.763 -9.412 1.00 95.31 131 ARG A C 1
ATOM 1016 O O . ARG A 1 131 ? -6.915 8.018 -9.043 1.00 95.31 131 ARG A O 1
ATOM 1023 N N . PHE A 1 132 ? -4.857 8.321 -9.897 1.00 95.56 132 PHE A N 1
ATOM 1024 C CA . PHE A 1 132 ? -4.588 6.902 -10.107 1.00 95.56 132 PHE A CA 1
ATOM 1025 C C . PHE A 1 132 ? -4.697 6.113 -8.793 1.00 95.56 132 PHE A C 1
ATOM 1027 O O . PHE A 1 132 ? -5.325 5.061 -8.759 1.00 95.56 132 PHE A O 1
ATOM 1034 N N . ALA A 1 133 ? -4.166 6.637 -7.682 1.00 95.50 133 ALA A N 1
ATOM 1035 C CA . ALA A 1 133 ? -4.303 5.977 -6.387 1.00 95.50 133 ALA A CA 1
ATOM 1036 C C . ALA A 1 133 ? -5.758 5.879 -5.908 1.00 95.50 133 ALA A C 1
ATOM 1038 O O . ALA A 1 133 ? -6.162 4.844 -5.384 1.00 95.50 133 ALA A O 1
ATOM 1039 N N . LEU A 1 134 ? -6.558 6.930 -6.088 1.00 96.88 134 LEU A N 1
ATOM 1040 C CA . LEU A 1 134 ? -7.977 6.903 -5.732 1.00 96.88 134 LEU A CA 1
ATOM 1041 C C . LEU A 1 134 ? -8.748 5.896 -6.591 1.00 96.88 134 LEU A C 1
ATOM 1043 O O . LEU A 1 134 ? -9.581 5.171 -6.058 1.00 96.88 134 LEU A O 1
ATOM 1047 N N . GLU A 1 135 ? -8.421 5.783 -7.880 1.00 95.69 135 GLU A N 1
ATOM 1048 C CA . GLU A 1 135 ? -8.996 4.768 -8.772 1.00 95.69 135 GLU A CA 1
ATOM 1049 C C . GLU A 1 135 ? -8.666 3.336 -8.326 1.00 95.69 135 GLU A C 1
ATOM 1051 O O . GLU A 1 135 ? -9.549 2.483 -8.362 1.00 95.69 135 GLU A O 1
ATOM 1056 N N . GLN A 1 136 ? -7.430 3.062 -7.886 1.00 94.75 136 GLN A N 1
ATOM 1057 C CA . GLN A 1 136 ? -7.047 1.716 -7.429 1.00 94.75 136 GLN A CA 1
ATOM 1058 C C . GLN A 1 136 ? -7.643 1.373 -6.054 1.00 94.75 136 GLN A C 1
ATOM 1060 O O . GLN A 1 136 ? -8.099 0.260 -5.820 1.00 94.75 136 GLN A O 1
ATOM 1065 N N . THR A 1 137 ? -7.644 2.332 -5.127 1.00 95.38 137 THR A N 1
ATOM 1066 C CA . THR A 1 137 ? -8.000 2.078 -3.718 1.00 95.38 137 THR A CA 1
ATOM 1067 C C . THR A 1 137 ? -9.476 2.302 -3.396 1.00 95.38 137 THR A C 1
ATOM 1069 O O . THR A 1 137 ? -9.969 1.788 -2.396 1.00 95.38 137 THR A O 1
ATOM 1072 N N . GLY A 1 138 ? -10.187 3.108 -4.190 1.00 95.38 138 GLY A N 1
ATOM 1073 C CA . GLY A 1 138 ? -11.538 3.579 -3.868 1.00 95.38 138 GLY A CA 1
ATOM 1074 C C . GLY A 1 138 ? -11.622 4.421 -2.586 1.00 95.38 138 GLY A C 1
ATOM 1075 O O . GLY A 1 138 ? -12.712 4.590 -2.042 1.00 95.38 138 GLY A O 1
ATOM 1076 N N . GLY A 1 139 ? -10.484 4.896 -2.069 1.00 96.25 139 GLY A N 1
ATOM 1077 C CA . GLY A 1 139 ? -10.405 5.649 -0.822 1.00 96.25 139 GLY A CA 1
ATOM 1078 C C . GLY A 1 139 ? -10.769 7.126 -0.965 1.00 96.25 139 GLY A C 1
ATOM 1079 O O . GLY A 1 139 ? -11.200 7.604 -2.013 1.00 96.25 139 GLY A O 1
ATOM 1080 N N . VAL A 1 140 ? -10.543 7.867 0.115 1.00 97.88 140 VAL A N 1
ATOM 1081 C CA . VAL A 1 140 ? -10.610 9.332 0.159 1.00 97.88 140 VAL A CA 1
ATOM 1082 C C . VAL A 1 140 ? -9.208 9.907 0.309 1.00 97.88 140 VAL A C 1
ATOM 1084 O O . VAL A 1 140 ? -8.342 9.289 0.928 1.00 97.88 140 VAL A O 1
ATOM 1087 N N . TYR A 1 141 ? -8.967 11.088 -0.257 1.00 98.38 141 TYR A N 1
ATOM 1088 C CA . TYR A 1 141 ? -7.675 11.761 -0.149 1.00 98.38 141 TYR A CA 1
ATOM 1089 C C . TYR A 1 141 ? -7.718 12.871 0.895 1.00 98.38 141 TYR A C 1
ATOM 1091 O O . TYR A 1 141 ? -8.618 13.706 0.875 1.00 98.38 141 TYR A O 1
ATOM 1099 N N . VAL A 1 142 ? -6.717 12.897 1.773 1.00 98.19 142 VAL A N 1
ATOM 1100 C CA . VAL A 1 142 ? -6.472 13.997 2.706 1.00 98.19 142 VAL A CA 1
ATOM 1101 C C . VAL A 1 142 ? -5.108 14.588 2.397 1.00 98.19 142 VAL A C 1
ATOM 1103 O O . VAL A 1 142 ? -4.061 13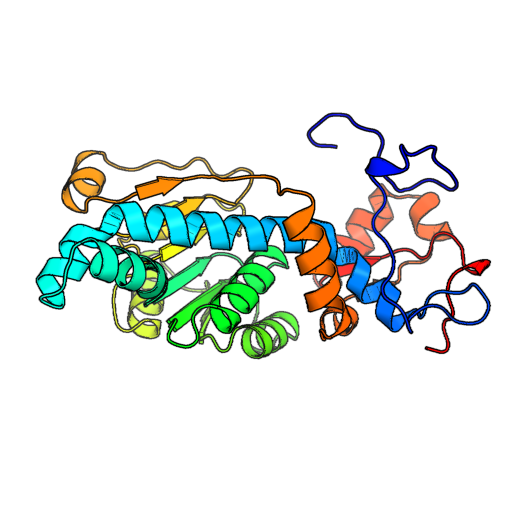.963 2.598 1.00 98.19 142 VAL A O 1
ATOM 1106 N N . ARG A 1 143 ? -5.109 15.821 1.898 1.00 97.12 143 ARG A N 1
ATOM 1107 C CA . ARG A 1 143 ? -3.869 16.525 1.611 1.00 97.12 143 ARG A CA 1
ATOM 1108 C C . ARG A 1 143 ? -3.225 17.022 2.905 1.00 97.12 143 ARG A C 1
ATOM 1110 O O . ARG A 1 143 ? -3.803 17.780 3.664 1.00 97.12 143 ARG A O 1
ATOM 1117 N N . SER A 1 144 ? -1.973 16.650 3.129 1.00 94.19 144 SER A N 1
ATOM 1118 C CA . SER A 1 144 ? -1.152 17.101 4.253 1.00 94.19 144 SER A CA 1
ATOM 1119 C C . SER A 1 144 ? -0.562 18.495 3.993 1.00 94.19 144 SER A C 1
ATOM 1121 O O . SER A 1 144 ? 0.651 18.633 3.821 1.00 94.19 144 SER A O 1
ATOM 1123 N N . ASN A 1 145 ? -1.413 19.522 3.928 1.00 93.50 145 ASN A N 1
ATOM 1124 C CA . ASN A 1 145 ? -1.035 20.932 3.738 1.00 93.50 145 ASN A CA 1
ATOM 1125 C C . ASN A 1 145 ? -1.610 21.876 4.815 1.00 93.50 145 ASN A C 1
ATOM 1127 O O . ASN A 1 145 ? -1.737 23.075 4.573 1.00 93.50 145 ASN A O 1
ATOM 1131 N N . TYR A 1 146 ? -1.956 21.335 5.981 1.00 94.31 146 TYR A N 1
ATOM 1132 C CA . TYR A 1 146 ? -2.508 22.084 7.110 1.00 94.31 146 TYR A CA 1
ATOM 1133 C C . TYR A 1 146 ? -1.447 22.893 7.864 1.00 94.31 146 TYR A C 1
ATOM 1135 O O . TYR A 1 146 ? -0.251 22.605 7.773 1.00 94.31 146 TYR A O 1
ATOM 1143 N N . ALA A 1 147 ? -1.893 23.893 8.631 1.00 91.50 147 ALA A N 1
ATOM 1144 C CA . ALA A 1 147 ? -1.005 24.740 9.425 1.00 91.50 147 ALA A CA 1
ATOM 1145 C C . ALA A 1 147 ? -0.446 24.000 10.651 1.00 91.50 147 ALA A C 1
ATOM 1147 O O . ALA A 1 147 ? 0.621 24.354 11.157 1.00 91.50 147 ALA A O 1
ATOM 1148 N N . SER A 1 148 ? -1.147 22.961 11.117 1.00 96.69 148 SER A N 1
ATOM 1149 C CA . SER A 1 148 ? -0.723 22.121 12.235 1.00 96.69 148 SER A CA 1
ATOM 1150 C C . SER A 1 148 ? -1.035 20.638 12.017 1.00 96.69 148 SER A C 1
ATOM 1152 O O . SER A 1 148 ? -1.913 20.256 11.240 1.00 96.69 148 SER A O 1
ATOM 1154 N N . ASN A 1 149 ? -0.326 19.785 12.757 1.00 97.00 149 ASN A N 1
ATOM 1155 C CA . ASN A 1 149 ? -0.597 18.349 12.792 1.00 97.00 149 ASN A CA 1
ATOM 1156 C C . ASN A 1 149 ? -1.944 18.018 13.462 1.00 97.00 149 ASN A C 1
ATOM 1158 O O . ASN A 1 149 ? -2.538 16.995 13.131 1.00 97.00 149 ASN A O 1
ATOM 1162 N N . ASP A 1 150 ? -2.448 18.878 14.356 1.00 97.69 150 ASP A N 1
ATOM 1163 C CA . ASP A 1 150 ? -3.777 18.723 14.962 1.00 97.69 150 ASP A CA 1
ATOM 1164 C C . ASP A 1 150 ? -4.893 18.914 13.925 1.00 97.69 150 ASP A C 1
ATOM 1166 O O . ASP A 1 150 ? -5.834 18.124 13.873 1.00 97.69 150 ASP A O 1
ATOM 1170 N N . GLU A 1 151 ? -4.760 19.911 13.046 1.00 98.12 151 GLU A N 1
ATOM 1171 C CA . GLU A 1 151 ? -5.687 20.122 11.927 1.00 98.12 151 GLU A CA 1
ATOM 1172 C C . GLU A 1 151 ? -5.658 18.952 10.937 1.00 98.12 151 GLU A C 1
ATOM 1174 O O . GLU A 1 151 ? -6.711 18.459 10.530 1.00 98.12 151 GLU A O 1
ATOM 1179 N N . LEU A 1 152 ? -4.463 18.452 10.599 1.00 98.31 152 LEU A N 1
ATOM 1180 C CA . LEU A 1 152 ? -4.323 17.262 9.757 1.00 98.31 152 LEU A CA 1
ATOM 1181 C C . LEU A 1 152 ? -4.983 16.036 10.407 1.00 98.31 152 LEU A C 1
ATOM 1183 O O . LEU A 1 152 ? -5.713 15.302 9.743 1.00 98.31 152 LEU A O 1
ATOM 1187 N N . ALA A 1 153 ? -4.757 15.812 11.701 1.00 98.56 153 ALA A N 1
ATOM 1188 C CA . ALA A 1 153 ? -5.358 14.702 12.433 1.00 98.56 153 ALA A CA 1
ATOM 1189 C C . ALA A 1 153 ? -6.891 14.786 12.466 1.00 98.56 153 ALA A C 1
ATOM 1191 O O . ALA A 1 153 ? -7.565 13.772 12.250 1.00 98.56 153 ALA A O 1
ATOM 1192 N N . ALA A 1 154 ? -7.440 15.985 12.680 1.00 98.56 154 ALA A N 1
ATOM 1193 C CA . ALA A 1 154 ? -8.876 16.233 12.636 1.00 98.56 154 ALA A CA 1
ATOM 1194 C C . ALA A 1 154 ? -9.456 15.922 11.249 1.00 98.56 154 ALA A C 1
ATOM 1196 O O . ALA A 1 154 ? -10.427 15.172 11.159 1.00 98.56 154 ALA A O 1
ATOM 1197 N N . ALA A 1 155 ? -8.814 16.400 10.179 1.00 98.62 155 ALA A N 1
ATOM 1198 C CA . ALA A 1 155 ? -9.238 16.135 8.806 1.00 98.62 155 ALA A CA 1
ATOM 1199 C C . ALA A 1 155 ? -9.208 14.639 8.455 1.00 98.62 155 ALA A C 1
ATOM 1201 O O . ALA A 1 155 ? -10.129 14.129 7.819 1.00 98.62 155 ALA A O 1
ATOM 1202 N N . ILE A 1 156 ? -8.185 13.903 8.910 1.00 98.75 156 ILE A N 1
ATOM 1203 C CA . ILE A 1 156 ? -8.119 12.444 8.731 1.00 98.75 156 ILE A CA 1
ATOM 1204 C C . ILE A 1 156 ? -9.286 11.756 9.452 1.00 98.75 156 ILE A C 1
ATOM 1206 O O . ILE A 1 156 ? -9.949 10.891 8.874 1.00 98.75 156 ILE A O 1
ATOM 1210 N N . CYS A 1 157 ? -9.557 12.135 10.703 1.00 98.75 157 CYS A N 1
ATOM 1211 C CA . CYS A 1 157 ? -10.647 11.544 11.478 1.00 98.75 157 CYS A CA 1
ATOM 1212 C C . CYS A 1 157 ? -12.020 11.885 10.887 1.00 98.75 157 CYS A C 1
ATOM 1214 O O . CYS A 1 157 ? -12.892 11.020 10.851 1.00 98.75 157 CYS A O 1
ATOM 1216 N N . GLU A 1 158 ? -12.220 13.107 10.393 1.00 98.62 158 GLU A N 1
ATOM 1217 C CA . GLU A 1 158 ? -13.441 13.512 9.691 1.00 98.62 158 GLU A CA 1
ATOM 1218 C C . GLU A 1 158 ? -13.640 12.680 8.422 1.00 98.62 158 GLU A C 1
ATOM 1220 O O . GLU A 1 158 ? -14.688 12.051 8.250 1.00 98.62 158 GLU A O 1
ATOM 1225 N N . ALA A 1 159 ? -12.599 12.573 7.592 1.00 98.38 159 ALA A N 1
ATOM 1226 C CA . ALA A 1 159 ? -12.622 11.777 6.371 1.00 98.38 159 ALA A CA 1
ATOM 1227 C C . ALA A 1 159 ? -12.998 10.314 6.655 1.00 98.38 159 ALA A C 1
ATOM 1229 O O . ALA A 1 159 ? -13.800 9.727 5.929 1.00 98.38 159 ALA A O 1
ATOM 1230 N N . LEU A 1 160 ? -12.498 9.735 7.752 1.00 98.44 160 LEU A N 1
ATOM 1231 C CA . LEU A 1 160 ? -12.814 8.372 8.190 1.00 98.44 160 LEU A CA 1
ATOM 1232 C C . LEU A 1 160 ? -14.130 8.247 8.975 1.00 98.44 160 LEU A C 1
ATOM 1234 O O . LEU A 1 160 ? -14.677 7.148 9.060 1.00 98.44 160 LEU A O 1
ATOM 1238 N N . GLY A 1 161 ? -14.723 9.338 9.458 1.00 98.12 161 GLY A N 1
ATOM 1239 C CA . GLY A 1 161 ? -15.878 9.301 10.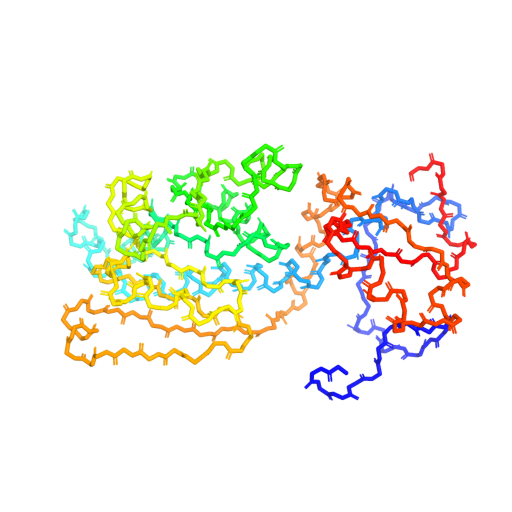365 1.00 98.12 161 GLY A CA 1
ATOM 1240 C C . GLY A 1 161 ? -15.525 8.787 11.769 1.00 98.12 161 GLY A C 1
ATOM 1241 O O . GLY A 1 161 ? -16.355 8.173 12.435 1.00 98.12 161 GLY A O 1
ATOM 1242 N N . GLY A 1 162 ? -14.276 8.974 12.197 1.00 98.12 162 GLY A N 1
ATOM 1243 C CA . GLY A 1 162 ? -13.745 8.552 13.489 1.00 98.12 162 GLY A CA 1
ATOM 1244 C C . GLY A 1 162 ? -12.248 8.239 13.441 1.00 98.12 162 GLY A C 1
ATOM 1245 O O . GLY A 1 162 ? -11.616 8.293 12.389 1.00 98.12 162 GLY A O 1
ATOM 1246 N N . ARG A 1 163 ? -11.686 7.867 14.596 1.00 98.69 163 ARG A N 1
ATOM 1247 C CA . ARG A 1 163 ? -10.280 7.443 14.725 1.00 98.69 163 ARG A CA 1
ATOM 1248 C C . ARG A 1 163 ? -10.034 6.123 13.989 1.00 98.69 163 ARG A C 1
ATOM 1250 O O . ARG A 1 163 ? -10.900 5.243 13.982 1.00 98.69 163 ARG A O 1
ATOM 1257 N N . ALA A 1 164 ? -8.857 5.982 13.401 1.00 98.81 164 ALA A N 1
ATOM 1258 C CA . ALA A 1 164 ? -8.452 4.824 12.620 1.00 98.81 164 ALA A CA 1
ATOM 1259 C C . ALA A 1 164 ? -8.413 3.540 13.465 1.00 98.81 164 ALA A C 1
ATOM 1261 O O . ALA A 1 164 ? -8.017 3.564 14.629 1.00 98.81 164 ALA A O 1
ATOM 1262 N N . THR A 1 165 ? -8.807 2.415 12.875 1.00 98.69 165 THR A N 1
ATOM 1263 C CA . THR A 1 165 ? -8.567 1.066 13.418 1.00 98.69 165 THR A CA 1
ATOM 1264 C C . THR A 1 165 ? -7.209 0.527 12.970 1.00 98.69 165 THR A C 1
ATOM 1266 O O . THR A 1 165 ? -6.579 -0.243 13.693 1.00 98.69 165 THR A O 1
ATOM 1269 N N . LEU A 1 166 ? -6.728 0.995 11.818 1.00 98.75 166 LEU A N 1
ATOM 1270 C CA . LEU A 1 166 ? -5.433 0.655 11.251 1.00 98.75 166 LEU A CA 1
ATOM 1271 C C . LEU A 1 166 ? -4.751 1.914 10.717 1.00 98.75 166 LEU A C 1
ATOM 1273 O O . LEU A 1 166 ? -5.361 2.716 10.011 1.00 98.75 166 LEU A O 1
ATOM 1277 N N . PHE A 1 167 ? -3.472 2.076 11.032 1.00 98.69 167 PHE A N 1
ATOM 1278 C CA . PHE A 1 167 ? -2.640 3.155 10.517 1.00 98.69 167 PHE A CA 1
ATOM 1279 C C . PHE A 1 167 ? -1.374 2.566 9.902 1.00 98.69 167 PHE A C 1
ATOM 1281 O O . PHE A 1 167 ? -0.618 1.879 10.581 1.00 98.69 167 PHE A O 1
ATOM 1288 N N . ILE A 1 168 ? -1.134 2.844 8.625 1.00 98.00 168 ILE A N 1
ATOM 1289 C CA . ILE A 1 168 ? -0.009 2.311 7.859 1.00 98.00 168 ILE A CA 1
ATOM 1290 C C . ILE A 1 168 ? 0.923 3.466 7.496 1.00 98.00 168 ILE A C 1
ATOM 1292 O O . ILE A 1 168 ? 0.585 4.324 6.676 1.00 98.00 168 ILE A O 1
ATOM 1296 N N . GLY A 1 169 ? 2.104 3.488 8.109 1.00 96.44 169 GLY A N 1
ATOM 1297 C CA . GLY A 1 169 ? 3.179 4.411 7.763 1.00 96.44 169 GLY A CA 1
ATOM 1298 C C . GLY A 1 169 ? 3.944 3.909 6.541 1.00 96.44 169 GLY A C 1
ATOM 1299 O O . GLY A 1 169 ? 4.549 2.838 6.586 1.00 96.44 169 GLY A O 1
ATOM 1300 N N . THR A 1 170 ? 3.913 4.670 5.446 1.00 94.38 170 THR A N 1
ATOM 1301 C CA . THR A 1 170 ? 4.650 4.372 4.198 1.00 94.38 170 THR A CA 1
ATOM 1302 C C . THR A 1 170 ? 5.405 5.586 3.649 1.00 94.38 170 THR A C 1
ATOM 1304 O O . THR A 1 170 ? 5.892 5.575 2.517 1.00 94.38 170 THR A O 1
ATOM 1307 N N . SER A 1 171 ? 5.478 6.668 4.428 1.00 91.88 171 SER A N 1
ATOM 1308 C CA . SER A 1 171 ? 6.016 7.953 3.985 1.00 91.88 171 SER A CA 1
ATOM 1309 C C . SER A 1 171 ? 7.522 8.093 4.189 1.00 91.88 171 SER A C 1
ATOM 1311 O O . SER A 1 171 ? 8.137 8.952 3.557 1.00 91.88 171 SER A O 1
ATOM 1313 N N . GLY A 1 172 ? 8.108 7.312 5.101 1.00 89.62 172 GLY A N 1
ATOM 1314 C CA . GLY A 1 172 ? 9.497 7.486 5.536 1.00 89.62 172 GLY A CA 1
ATOM 1315 C C . GLY A 1 172 ? 9.729 8.733 6.400 1.00 89.62 172 GLY A C 1
ATOM 1316 O O . GLY A 1 172 ? 10.861 9.019 6.779 1.00 89.62 172 GLY A O 1
ATOM 1317 N N . THR A 1 173 ? 8.680 9.498 6.721 1.00 90.00 173 THR A N 1
ATOM 1318 C CA . THR A 1 173 ? 8.788 10.731 7.515 1.00 90.00 173 THR A CA 1
ATOM 1319 C C . THR A 1 173 ? 8.648 10.452 9.007 1.00 90.00 173 THR A C 1
ATOM 1321 O O . THR A 1 173 ? 7.938 9.538 9.398 1.00 90.00 173 THR A O 1
ATOM 1324 N N . ASN A 1 174 ? 9.237 11.281 9.873 1.00 89.00 174 ASN A N 1
ATOM 1325 C CA . ASN A 1 174 ? 8.987 11.168 11.318 1.00 89.00 174 ASN A CA 1
ATOM 1326 C C . ASN A 1 174 ? 7.577 11.633 11.731 1.00 89.00 174 ASN A C 1
ATOM 1328 O O . ASN A 1 174 ? 7.181 11.411 12.864 1.00 89.00 174 ASN A O 1
ATOM 1332 N N . VAL A 1 175 ? 6.797 12.244 10.834 1.00 92.31 175 VAL A N 1
ATOM 1333 C CA . VAL A 1 175 ? 5.480 12.811 11.169 1.00 92.31 175 VAL A CA 1
ATOM 1334 C C . VAL A 1 175 ? 4.404 11.731 11.317 1.00 92.31 175 VAL A C 1
ATOM 1336 O O . VAL A 1 175 ? 3.489 11.882 12.119 1.00 92.31 175 VAL A O 1
ATOM 1339 N N . GLU A 1 176 ? 4.506 10.622 10.583 1.00 93.75 176 GLU A N 1
ATOM 1340 C CA . GLU A 1 176 ? 3.448 9.600 10.523 1.00 93.75 176 GLU A CA 1
ATOM 1341 C C . GLU A 1 176 ? 3.082 9.012 11.898 1.00 93.75 176 GLU A C 1
ATOM 1343 O O . GLU A 1 176 ? 1.902 8.937 12.243 1.00 93.75 176 GLU A O 1
ATOM 1348 N N . HIS A 1 177 ? 4.074 8.670 12.725 1.00 93.81 177 HIS A N 1
ATOM 1349 C CA . HIS A 1 177 ? 3.826 8.094 14.047 1.00 93.81 177 HIS A CA 1
ATOM 1350 C C . HIS A 1 177 ? 3.325 9.143 15.050 1.00 93.81 177 HIS A C 1
ATOM 1352 O O . HIS A 1 177 ? 2.511 8.829 15.918 1.00 93.81 177 HIS A O 1
ATOM 1358 N N . GLU A 1 178 ? 3.758 10.402 14.923 1.00 95.25 178 GLU A N 1
ATOM 1359 C CA . GLU A 1 178 ? 3.235 11.493 15.746 1.00 95.25 178 GLU A CA 1
ATOM 1360 C C . GLU A 1 178 ? 1.744 11.702 15.468 1.00 95.25 178 GLU A C 1
ATOM 1362 O O . GLU A 1 178 ? 0.951 11.810 16.403 1.00 95.25 178 GLU A O 1
ATOM 1367 N N . ILE A 1 179 ? 1.341 11.690 14.194 1.00 97.50 179 ILE A N 1
ATOM 1368 C CA . ILE A 1 179 ? -0.069 11.785 13.803 1.00 97.50 179 ILE A CA 1
ATOM 1369 C C . ILE A 1 179 ? -0.872 10.615 14.389 1.00 97.50 179 ILE A C 1
ATOM 1371 O O . ILE A 1 179 ? -1.935 10.826 14.977 1.00 97.50 179 ILE A O 1
ATOM 1375 N N . ALA A 1 180 ? -0.349 9.391 14.289 1.00 97.31 180 ALA A N 1
ATOM 1376 C CA . ALA A 1 180 ? -1.009 8.207 14.828 1.00 97.31 180 ALA A CA 1
ATOM 1377 C C . ALA A 1 180 ? -1.198 8.277 16.355 1.00 97.31 180 ALA A C 1
ATOM 1379 O O . ALA A 1 180 ? -2.317 8.096 16.839 1.00 97.31 180 ALA A O 1
ATOM 1380 N N . PHE A 1 181 ? -0.127 8.551 17.109 1.00 96.88 181 PHE A N 1
ATOM 1381 C CA . PHE A 1 181 ? -0.119 8.428 18.570 1.00 96.88 181 PHE A CA 1
ATOM 1382 C C . PHE A 1 181 ? -0.368 9.748 19.294 1.00 96.88 181 PHE A C 1
ATOM 1384 O O . PHE A 1 181 ? -1.314 9.852 20.074 1.00 96.88 181 PHE A O 1
ATOM 1391 N N . LYS A 1 182 ? 0.460 10.766 19.038 1.00 95.88 182 LYS A N 1
ATOM 1392 C CA . LYS A 1 182 ? 0.409 12.052 19.749 1.00 95.88 182 LYS A CA 1
ATOM 1393 C C . LYS A 1 182 ? -0.853 12.834 19.397 1.00 95.88 182 LYS A C 1
ATOM 1395 O O . LYS A 1 182 ? -1.527 13.333 20.292 1.00 95.88 182 LYS A O 1
ATOM 1400 N N . HIS A 1 183 ? -1.203 12.871 18.114 1.00 96.75 183 HIS A N 1
ATOM 1401 C CA . HIS A 1 183 ? -2.431 13.509 17.631 1.00 96.75 183 HIS A CA 1
ATOM 1402 C C . HIS A 1 183 ? -3.628 12.545 17.589 1.00 96.75 183 HIS A C 1
ATOM 1404 O O . HIS A 1 183 ? -4.709 12.901 17.125 1.00 96.75 183 HIS A O 1
ATOM 1410 N N . ARG A 1 184 ? -3.452 11.332 18.134 1.00 96.94 184 ARG A N 1
ATOM 1411 C CA . ARG A 1 184 ? -4.510 10.358 18.434 1.00 96.94 184 ARG A CA 1
ATOM 1412 C C . ARG A 1 184 ? -5.375 9.975 17.232 1.00 96.94 184 ARG A C 1
ATOM 1414 O O . ARG A 1 184 ? -6.545 9.640 17.414 1.00 96.94 184 ARG A O 1
ATOM 1421 N N . VAL A 1 185 ? -4.818 9.963 16.021 1.00 98.62 185 VAL A N 1
ATOM 1422 C CA . VAL A 1 185 ? -5.542 9.453 14.848 1.00 98.62 185 VAL A CA 1
ATOM 1423 C C . VAL A 1 185 ? -5.802 7.954 14.974 1.00 98.62 185 VAL A C 1
ATOM 1425 O O . VAL A 1 185 ? -6.890 7.505 14.623 1.00 98.62 185 VAL A O 1
ATOM 1428 N N . LEU A 1 186 ? -4.855 7.177 15.507 1.00 98.62 186 LEU A N 1
ATOM 1429 C CA . LEU A 1 186 ? -5.079 5.762 15.801 1.00 98.62 186 LEU A CA 1
ATOM 1430 C C . LEU A 1 186 ? -5.985 5.631 17.026 1.00 98.62 186 LEU A C 1
ATOM 1432 O O . LEU A 1 186 ? -5.729 6.291 18.028 1.00 98.62 186 LEU A O 1
ATOM 1436 N N . GLY A 1 187 ? -7.054 4.841 16.929 1.00 98.31 187 GLY A N 1
ATOM 1437 C CA . GLY A 1 187 ? -8.061 4.625 17.970 1.00 98.31 187 GLY A CA 1
ATOM 1438 C C . GLY A 1 187 ? -7.753 3.470 18.921 1.00 98.31 187 GLY A C 1
ATOM 1439 O O . GLY A 1 187 ? -6.840 2.688 18.678 1.00 98.31 187 GLY A O 1
ATOM 1440 N N . CYS A 1 188 ? -8.574 3.312 19.968 1.00 97.81 188 CYS A N 1
ATOM 1441 C CA . CYS A 1 188 ? -8.441 2.209 20.922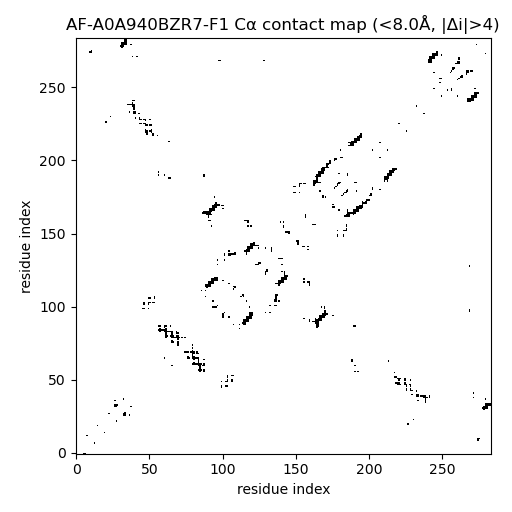 1.00 97.81 188 CYS A CA 1
ATOM 1442 C C . CYS A 1 188 ? -8.393 0.845 20.217 1.00 97.81 188 CYS A C 1
ATOM 1444 O O . CYS A 1 188 ? -9.247 0.537 19.383 1.00 97.81 188 CYS A O 1
ATOM 1446 N N . ASN A 1 189 ? -7.462 -0.006 20.637 1.00 98.06 189 ASN A N 1
ATOM 1447 C CA . ASN A 1 189 ? -7.130 -1.301 20.044 1.00 98.06 189 ASN A CA 1
ATOM 1448 C C . ASN A 1 189 ? -6.680 -1.215 18.577 1.00 98.06 189 ASN A C 1
ATOM 1450 O O . ASN A 1 189 ? -6.728 -2.200 17.840 1.00 98.06 189 ASN A O 1
ATOM 1454 N N . GLY A 1 190 ? -6.260 -0.028 18.147 1.00 98.25 190 GLY A N 1
ATOM 1455 C CA . GLY A 1 190 ? -5.759 0.206 16.810 1.00 98.25 190 GLY A CA 1
ATOM 1456 C C . GLY A 1 190 ? -4.391 -0.429 16.584 1.00 98.25 190 GLY A C 1
ATOM 1457 O O . GLY A 1 190 ? -3.575 -0.563 17.503 1.00 98.25 190 GLY A O 1
ATOM 1458 N N . VAL A 1 191 ? -4.145 -0.791 15.329 1.00 98.50 191 VAL A N 1
ATOM 1459 C CA . VAL A 1 191 ? -2.879 -1.357 14.866 1.00 98.50 191 VAL A CA 1
ATOM 1460 C C . VAL A 1 191 ? -2.106 -0.305 14.072 1.00 98.50 191 VAL A C 1
ATOM 1462 O O . VAL A 1 191 ? -2.643 0.321 13.160 1.00 98.50 191 VAL A O 1
ATOM 1465 N N . TYR A 1 192 ? -0.833 -0.119 14.401 1.00 97.88 192 TYR A N 1
ATOM 1466 C CA . TYR A 1 192 ? 0.108 0.696 13.643 1.00 97.88 192 TYR A CA 1
ATOM 1467 C C . TYR A 1 192 ? 1.086 -0.208 12.887 1.00 97.88 192 TYR A C 1
ATOM 1469 O O . TYR A 1 192 ? 1.915 -0.891 13.497 1.00 97.88 192 TYR A O 1
ATOM 1477 N N . ASN A 1 193 ? 0.990 -0.198 11.559 1.00 97.00 193 ASN A N 1
ATOM 1478 C CA . ASN A 1 193 ? 1.945 -0.834 10.662 1.00 97.00 193 ASN A CA 1
ATOM 1479 C C . ASN A 1 193 ? 3.061 0.165 10.313 1.00 97.00 193 ASN A C 1
ATOM 1481 O O . ASN A 1 193 ? 2.846 1.137 9.585 1.00 97.00 193 ASN A O 1
ATOM 1485 N N . SER A 1 194 ? 4.259 -0.095 10.831 1.00 92.69 194 SER A N 1
ATOM 1486 C CA . SER A 1 194 ? 5.475 0.676 10.582 1.00 92.69 194 SER A CA 1
ATOM 1487 C C . SER A 1 194 ? 6.256 0.106 9.394 1.00 92.69 194 SER A C 1
ATOM 1489 O O . SER A 1 194 ? 7.334 -0.460 9.582 1.00 92.69 194 SER A O 1
ATOM 1491 N N . PHE A 1 195 ? 5.733 0.241 8.173 1.00 89.19 195 PHE A N 1
ATOM 1492 C CA . PHE A 1 195 ? 6.437 -0.242 6.980 1.00 89.19 195 PHE A CA 1
ATOM 1493 C C . PHE A 1 195 ? 7.587 0.684 6.551 1.00 89.19 195 PHE A C 1
ATOM 1495 O O . PHE A 1 195 ? 8.604 0.222 6.036 1.00 89.19 195 PHE A O 1
ATOM 1502 N N . SER A 1 196 ? 7.435 1.995 6.752 1.00 83.56 196 SER A N 1
ATOM 1503 C CA . SER A 1 196 ? 8.448 2.999 6.421 1.00 83.56 196 SER A CA 1
ATOM 1504 C C . SER A 1 196 ? 9.852 2.629 6.913 1.00 83.56 196 SER A C 1
ATOM 1506 O O . SER A 1 196 ? 10.076 2.413 8.104 1.00 83.56 196 SER A O 1
ATOM 1508 N N . LEU A 1 197 ? 10.829 2.673 6.006 1.00 77.19 197 LEU A N 1
ATOM 1509 C CA . LEU A 1 197 ? 12.244 2.628 6.365 1.00 77.19 197 LEU A CA 1
ATOM 1510 C C . LEU A 1 197 ? 12.691 4.024 6.819 1.00 77.19 197 LEU A C 1
ATOM 1512 O O . LEU A 1 197 ? 12.583 4.982 6.056 1.00 77.19 197 LEU A O 1
ATOM 1516 N N . GLY A 1 198 ? 13.204 4.141 8.046 1.00 80.38 198 GLY A N 1
ATOM 1517 C CA . GLY A 1 198 ? 13.849 5.365 8.541 1.00 80.38 198 GLY A CA 1
ATOM 1518 C C . GLY A 1 198 ? 13.228 6.017 9.783 1.00 80.38 198 GLY A C 1
ATOM 1519 O O . GLY A 1 198 ? 14.003 6.406 10.660 1.00 80.38 198 GLY A O 1
ATOM 1520 N N . PRO A 1 199 ? 11.892 6.149 9.914 1.00 85.81 199 PRO A N 1
ATOM 1521 C CA . PRO A 1 199 ? 11.302 6.828 11.060 1.00 85.81 199 PRO A CA 1
ATOM 1522 C C . PRO A 1 199 ? 11.656 6.160 12.385 1.00 85.81 199 PRO A C 1
ATOM 1524 O O . PRO A 1 199 ? 11.577 4.939 12.531 1.00 85.81 199 PRO A O 1
ATOM 1527 N N . ARG A 1 200 ? 11.984 6.974 13.389 1.00 90.88 200 ARG A N 1
ATOM 1528 C CA . ARG A 1 200 ? 12.026 6.506 14.775 1.00 90.88 200 ARG A CA 1
ATOM 1529 C C . ARG A 1 200 ? 10.627 6.634 15.357 1.00 90.88 200 ARG A C 1
ATOM 1531 O O . ARG A 1 200 ? 10.145 7.746 15.533 1.00 90.88 200 ARG A O 1
ATOM 1538 N N . VAL A 1 201 ? 10.013 5.510 15.708 1.00 91.06 201 VAL A N 1
ATOM 1539 C CA . VAL A 1 201 ? 8.713 5.499 16.385 1.00 91.06 201 VAL A CA 1
ATOM 1540 C C . VAL A 1 201 ? 8.918 5.684 17.889 1.00 91.06 201 VAL A C 1
ATOM 1542 O O . VAL A 1 201 ? 9.615 4.895 18.528 1.00 91.06 201 VAL A O 1
ATOM 1545 N N . ALA A 1 202 ? 8.314 6.728 18.456 1.00 91.00 202 ALA A N 1
ATOM 1546 C CA . ALA A 1 202 ? 8.287 6.984 19.893 1.00 91.00 202 ALA A CA 1
ATOM 1547 C C . ALA A 1 202 ? 6.859 7.295 20.367 1.00 91.00 202 ALA A C 1
ATOM 1549 O O . ALA A 1 202 ? 6.058 7.866 19.631 1.00 91.00 202 ALA A O 1
ATOM 1550 N N . PHE A 1 203 ? 6.534 6.907 21.598 1.00 91.69 203 PHE A N 1
ATOM 1551 C CA . PHE A 1 203 ? 5.221 7.133 22.199 1.00 91.69 203 PHE A CA 1
ATOM 1552 C C . PHE A 1 203 ? 5.314 7.126 23.723 1.00 91.69 203 PHE A C 1
ATOM 1554 O O . PHE A 1 203 ? 6.176 6.466 24.308 1.00 91.69 203 PHE A O 1
ATOM 1561 N N . ASP A 1 204 ? 4.379 7.826 24.361 1.00 92.25 204 ASP A N 1
ATOM 1562 C CA . ASP A 1 204 ? 4.206 7.766 25.806 1.00 92.25 204 ASP A CA 1
ATOM 1563 C C . ASP A 1 204 ? 3.539 6.439 26.189 1.00 92.25 204 ASP A C 1
ATOM 1565 O O . ASP A 1 204 ? 2.479 6.073 25.670 1.00 92.25 204 ASP A O 1
ATOM 1569 N N . THR A 1 205 ? 4.153 5.711 27.120 1.00 94.12 205 THR A N 1
ATOM 1570 C CA . THR A 1 205 ? 3.744 4.344 27.477 1.00 94.12 205 THR A CA 1
ATOM 1571 C C . THR A 1 205 ? 2.347 4.272 28.085 1.00 94.12 205 THR A C 1
ATOM 1573 O O . THR A 1 205 ? 1.609 3.334 27.795 1.00 94.12 205 THR A O 1
ATOM 1576 N N . MET A 1 206 ? 1.953 5.260 28.897 1.00 95.19 206 MET A N 1
ATOM 1577 C CA . MET A 1 206 ? 0.639 5.266 29.547 1.00 95.19 206 MET A CA 1
ATOM 1578 C C . MET A 1 206 ? -0.507 5.474 28.541 1.00 95.19 206 MET A C 1
ATOM 1580 O O . MET A 1 206 ? -1.389 4.618 28.505 1.00 95.19 206 MET A O 1
ATOM 1584 N N . PRO A 1 207 ? -0.518 6.519 27.683 1.00 93.94 207 PRO A N 1
ATOM 1585 C CA . PRO A 1 207 ? -1.507 6.628 26.607 1.00 93.94 207 PRO A CA 1
ATOM 1586 C C . PRO A 1 207 ? -1.536 5.403 25.690 1.00 93.94 207 PRO A C 1
ATOM 1588 O O . PRO A 1 207 ? -2.613 4.899 25.384 1.00 93.94 207 PRO A O 1
ATOM 1591 N N . PHE A 1 208 ? -0.366 4.885 25.302 1.00 95.25 208 PHE A N 1
ATOM 1592 C CA . PHE A 1 208 ? -0.265 3.683 24.475 1.00 95.25 208 PHE A CA 1
ATOM 1593 C C . PHE A 1 208 ? -0.931 2.463 25.134 1.00 95.25 208 PHE A C 1
ATOM 1595 O O . PHE A 1 208 ? -1.728 1.774 24.498 1.00 95.25 208 PHE A O 1
ATOM 1602 N N . GLY A 1 209 ? -0.645 2.227 26.418 1.00 96.44 209 GLY A N 1
ATOM 1603 C CA . GLY A 1 209 ? -1.208 1.121 27.189 1.00 96.44 209 GLY A CA 1
ATOM 1604 C C . GLY A 1 209 ? -2.709 1.265 27.449 1.00 96.44 209 GLY A C 1
ATOM 1605 O O . GLY A 1 209 ? -3.439 0.286 27.328 1.00 96.44 209 GLY A O 1
ATOM 1606 N N . PHE A 1 210 ? -3.195 2.475 27.748 1.00 96.88 210 PHE A N 1
ATOM 1607 C CA . PHE A 1 210 ? -4.628 2.727 27.953 1.00 96.88 210 PHE A CA 1
ATOM 1608 C C . PHE A 1 210 ? -5.454 2.534 26.684 1.00 96.88 210 PHE A C 1
ATOM 1610 O O . PHE A 1 210 ? -6.584 2.053 26.752 1.00 96.88 210 PHE A O 1
ATOM 1617 N N . GLU A 1 211 ? -4.902 2.908 25.533 1.00 97.50 211 GLU A N 1
ATOM 1618 C CA . GLU A 1 211 ? -5.554 2.694 24.244 1.00 97.50 211 GLU A CA 1
ATOM 1619 C C . GLU A 1 211 ? -5.371 1.253 23.747 1.00 97.50 211 GLU A C 1
ATOM 1621 O O . GLU A 1 211 ? -6.030 0.869 22.789 1.00 97.50 211 GLU A O 1
ATOM 1626 N N . ASN A 1 212 ? -4.526 0.439 24.396 1.00 97.31 212 ASN A N 1
ATOM 1627 C CA . ASN A 1 212 ? -4.220 -0.939 24.006 1.00 97.31 212 ASN A CA 1
ATOM 1628 C C . ASN A 1 212 ? -3.772 -1.044 22.534 1.00 97.31 212 ASN A C 1
ATOM 1630 O O . ASN A 1 212 ? -4.253 -1.885 21.775 1.00 97.31 212 ASN A O 1
ATOM 1634 N N . HIS A 1 213 ? -2.902 -0.137 22.092 1.00 98.00 213 HIS A N 1
ATOM 1635 C CA . HIS A 1 213 ? -2.405 -0.145 20.717 1.00 98.00 213 HIS A CA 1
ATOM 1636 C C . HIS A 1 213 ? -1.447 -1.316 20.457 1.00 98.00 213 HIS A C 1
ATOM 1638 O O . HIS A 1 213 ? -0.746 -1.788 21.352 1.00 98.00 213 HIS A O 1
ATOM 1644 N N . LEU A 1 214 ? -1.372 -1.736 19.195 1.00 97.69 214 LEU A N 1
ATOM 1645 C CA . LEU A 1 214 ? -0.368 -2.672 18.695 1.00 97.69 214 LEU A CA 1
ATOM 1646 C C . LEU A 1 214 ? 0.521 -1.964 17.671 1.00 97.69 214 LEU A C 1
ATOM 1648 O O . LEU A 1 214 ? 0.015 -1.294 16.777 1.00 97.69 214 LEU A O 1
ATOM 1652 N N . ILE A 1 215 ? 1.838 -2.137 17.771 1.00 96.06 215 ILE A N 1
ATOM 1653 C CA . ILE A 1 215 ? 2.803 -1.680 16.764 1.00 96.06 215 ILE A CA 1
ATOM 1654 C C . ILE A 1 215 ? 3.525 -2.896 16.212 1.00 96.06 215 ILE A C 1
ATOM 1656 O O . ILE A 1 215 ? 3.977 -3.746 16.980 1.00 96.06 215 ILE A O 1
ATOM 1660 N N . PHE A 1 216 ? 3.684 -2.952 14.896 1.00 95.19 216 PHE A N 1
ATOM 1661 C CA . PHE A 1 216 ? 4.564 -3.925 14.270 1.00 95.19 216 PHE A CA 1
ATOM 1662 C C . PHE A 1 216 ? 5.259 -3.336 13.044 1.00 95.19 216 PHE A C 1
ATOM 1664 O O . PHE A 1 216 ? 4.795 -2.371 12.442 1.00 95.19 216 PHE A O 1
ATOM 1671 N N . GLY A 1 217 ? 6.382 -3.946 12.684 1.00 89.81 217 GLY A N 1
ATOM 1672 C CA . GLY A 1 217 ? 7.004 -3.808 11.377 1.00 89.81 217 GLY A CA 1
ATOM 1673 C C . GLY A 1 217 ? 7.204 -5.205 10.813 1.00 89.81 217 GLY A C 1
ATOM 1674 O O . GLY A 1 217 ? 7.551 -6.131 11.549 1.00 89.81 217 GLY A O 1
ATOM 1675 N N . SER A 1 218 ? 6.951 -5.377 9.523 1.00 84.12 218 SER A N 1
ATOM 1676 C CA . SER A 1 218 ? 7.225 -6.630 8.832 1.00 84.12 218 SER A CA 1
ATOM 1677 C C . SER A 1 218 ? 7.844 -6.317 7.480 1.00 84.12 218 SER A C 1
ATOM 1679 O O . SER A 1 218 ? 7.468 -5.341 6.839 1.00 84.12 218 SER A O 1
ATOM 1681 N N . ILE A 1 219 ? 8.846 -7.089 7.082 1.00 83.50 219 ILE A N 1
ATOM 1682 C CA . ILE A 1 219 ? 9.622 -6.861 5.863 1.00 83.50 219 ILE A CA 1
ATOM 1683 C C . ILE A 1 219 ? 9.768 -8.204 5.159 1.00 83.50 219 ILE A C 1
ATOM 1685 O O . ILE A 1 219 ? 9.796 -9.243 5.822 1.00 83.50 219 ILE A O 1
ATOM 1689 N N . ASN A 1 220 ? 9.940 -8.142 3.838 1.00 82.94 220 ASN A N 1
ATOM 1690 C CA . ASN A 1 220 ? 10.127 -9.275 2.939 1.00 82.94 220 ASN A CA 1
ATOM 1691 C C . ASN A 1 220 ? 8.808 -9.996 2.613 1.00 82.94 220 ASN A C 1
ATOM 1693 O O . ASN A 1 220 ? 7.726 -9.514 2.941 1.00 82.94 220 ASN A O 1
ATOM 1697 N N . PHE A 1 221 ? 8.903 -11.090 1.873 1.00 93.38 221 PHE A N 1
ATOM 1698 C CA . PHE A 1 221 ? 7.804 -11.917 1.407 1.00 93.38 221 PHE A CA 1
ATOM 1699 C C . PHE A 1 221 ? 8.333 -13.324 1.105 1.00 93.38 221 PHE A C 1
ATOM 1701 O O . PHE A 1 221 ? 9.533 -13.595 1.140 1.00 93.38 221 PHE A O 1
ATOM 1708 N N . ARG A 1 222 ? 7.415 -14.244 0.828 1.00 93.50 222 ARG A N 1
ATOM 1709 C CA . ARG A 1 222 ? 7.717 -15.617 0.406 1.00 93.50 222 ARG A CA 1
ATOM 1710 C C . ARG A 1 222 ? 7.378 -15.784 -1.083 1.00 93.50 222 ARG A C 1
ATOM 1712 O O . ARG A 1 222 ? 6.732 -14.923 -1.677 1.00 93.50 222 ARG A O 1
ATOM 1719 N N . GLN A 1 223 ? 7.804 -16.893 -1.687 1.00 94.25 223 GLN A N 1
ATOM 1720 C CA . GLN A 1 223 ? 7.590 -17.171 -3.114 1.00 94.25 223 GLN A CA 1
ATOM 1721 C C . GLN A 1 223 ? 6.107 -17.120 -3.532 1.00 94.25 223 GLN A C 1
ATOM 1723 O O . GLN A 1 223 ? 5.779 -16.551 -4.571 1.00 94.25 223 GLN A O 1
ATOM 1728 N N . ASP A 1 224 ? 5.211 -17.653 -2.699 1.00 95.56 224 ASP A N 1
ATOM 1729 C CA . ASP A 1 224 ? 3.751 -17.637 -2.883 1.00 95.56 224 ASP A CA 1
ATOM 1730 C C . ASP A 1 224 ? 3.184 -16.219 -3.091 1.00 95.56 224 ASP A C 1
ATOM 1732 O O . ASP A 1 224 ? 2.335 -16.003 -3.960 1.00 95.56 224 ASP A O 1
ATOM 1736 N N . HIS A 1 225 ? 3.693 -15.233 -2.352 1.00 97.25 225 HIS A N 1
ATOM 1737 C CA . HIS A 1 225 ? 3.322 -13.830 -2.512 1.00 97.25 225 HIS A CA 1
ATOM 1738 C C . HIS A 1 225 ? 3.772 -13.276 -3.858 1.00 97.25 225 HIS A C 1
ATOM 1740 O O . HIS A 1 225 ? 3.044 -12.494 -4.462 1.00 97.25 225 HIS A O 1
ATOM 1746 N N . MET A 1 226 ? 4.943 -13.688 -4.347 1.00 96.12 226 MET A N 1
ATOM 1747 C CA . MET A 1 226 ? 5.448 -13.222 -5.633 1.00 96.12 226 MET A CA 1
ATOM 1748 C C . MET A 1 226 ? 4.708 -13.828 -6.813 1.00 96.12 226 MET A C 1
ATOM 1750 O O . MET A 1 226 ? 4.365 -13.114 -7.754 1.00 96.12 226 MET A O 1
ATOM 1754 N N . GLU A 1 227 ? 4.345 -15.102 -6.727 1.00 96.12 227 GLU A N 1
ATOM 1755 C CA . GLU A 1 227 ? 3.441 -15.725 -7.691 1.00 96.12 227 GLU A CA 1
ATOM 1756 C C . GLU A 1 227 ? 2.064 -15.041 -7.694 1.00 96.12 227 GLU A C 1
ATOM 1758 O O . GLU A 1 227 ? 1.500 -14.773 -8.757 1.00 96.12 227 GLU A O 1
ATOM 1763 N N . ALA A 1 228 ? 1.527 -14.702 -6.517 1.00 96.69 228 ALA A N 1
ATOM 1764 C CA . ALA A 1 228 ? 0.279 -13.952 -6.407 1.00 96.69 228 ALA A CA 1
ATOM 1765 C C . ALA A 1 228 ? 0.398 -12.526 -6.969 1.00 96.69 228 ALA A C 1
ATOM 1767 O O . ALA A 1 228 ? -0.488 -12.092 -7.708 1.00 96.69 228 ALA A O 1
ATOM 1768 N N . ALA A 1 229 ? 1.498 -11.824 -6.689 1.00 97.62 229 ALA A N 1
ATOM 1769 C CA . ALA A 1 229 ? 1.766 -10.493 -7.217 1.00 97.62 229 ALA A CA 1
ATOM 1770 C C . ALA A 1 229 ? 1.830 -10.499 -8.746 1.00 97.62 229 ALA A C 1
ATOM 1772 O O . ALA A 1 229 ? 1.186 -9.664 -9.373 1.00 97.62 229 ALA A O 1
ATOM 1773 N N . ILE A 1 230 ? 2.543 -11.456 -9.353 1.00 97.31 230 ILE A N 1
ATOM 1774 C CA . ILE A 1 230 ? 2.622 -11.602 -10.815 1.00 97.31 230 ILE A CA 1
ATOM 1775 C C . ILE A 1 230 ? 1.222 -11.765 -11.412 1.00 97.31 230 ILE A C 1
ATOM 1777 O O . ILE A 1 230 ? 0.883 -11.040 -12.345 1.00 97.31 230 ILE A O 1
ATOM 1781 N N . ARG A 1 231 ? 0.390 -12.653 -10.848 1.00 95.62 231 ARG A N 1
ATOM 1782 C CA . ARG A 1 231 ? -0.991 -12.862 -11.319 1.00 95.62 231 ARG A CA 1
ATOM 1783 C C . ARG A 1 231 ? -1.829 -11.586 -11.235 1.00 95.62 231 ARG A C 1
ATOM 1785 O O . ARG A 1 231 ? -2.465 -11.215 -12.211 1.00 95.62 231 ARG A O 1
ATOM 1792 N N . ILE A 1 232 ? -1.809 -10.892 -10.095 1.00 96.44 232 ILE A N 1
ATOM 1793 C CA . ILE A 1 232 ? -2.595 -9.661 -9.901 1.00 96.44 232 ILE A CA 1
ATOM 1794 C C . ILE A 1 232 ? -2.108 -8.546 -10.834 1.00 96.44 232 ILE A C 1
ATOM 1796 O O . ILE A 1 232 ? -2.910 -7.830 -11.433 1.00 96.44 232 ILE A O 1
ATOM 1800 N N . LEU A 1 233 ? -0.790 -8.395 -10.972 1.00 97.19 233 LEU A N 1
ATOM 1801 C CA . LEU A 1 233 ? -0.188 -7.359 -11.800 1.00 97.19 233 LEU A CA 1
ATOM 1802 C C . LEU A 1 233 ? -0.411 -7.609 -13.293 1.00 97.19 233 LEU A C 1
ATOM 1804 O O . LEU A 1 233 ? -0.567 -6.630 -14.023 1.00 97.19 233 LEU A O 1
ATOM 1808 N N . ALA A 1 234 ? -0.462 -8.869 -13.738 1.00 95.44 234 ALA A N 1
ATOM 1809 C CA . ALA A 1 234 ? -0.702 -9.252 -15.131 1.00 95.44 234 ALA A CA 1
ATOM 1810 C C . ALA A 1 234 ? -2.032 -8.725 -15.693 1.00 95.44 234 ALA A C 1
ATOM 1812 O O . ALA A 1 234 ? -2.109 -8.468 -16.890 1.00 95.44 234 ALA A O 1
ATOM 1813 N N . ASP A 1 235 ? -3.024 -8.467 -14.840 1.00 91.62 235 ASP A N 1
ATOM 1814 C CA . ASP A 1 235 ? -4.326 -7.898 -15.223 1.00 91.62 235 ASP A CA 1
ATOM 1815 C C . ASP A 1 235 ? -4.495 -6.435 -14.773 1.00 91.62 235 ASP A C 1
ATOM 1817 O O . ASP A 1 235 ? -5.572 -5.845 -14.870 1.00 91.62 235 ASP A O 1
ATOM 1821 N N . SER A 1 236 ? -3.429 -5.822 -14.252 1.00 95.19 236 SER A N 1
ATOM 1822 C CA . SER A 1 236 ? -3.481 -4.485 -13.658 1.00 95.19 236 SER A CA 1
ATOM 1823 C C . SER A 1 236 ? -3.182 -3.357 -14.647 1.00 95.19 236 SER A C 1
ATOM 1825 O O . SER A 1 236 ? -2.571 -3.549 -15.701 1.00 95.19 236 SER A O 1
ATOM 1827 N N . ARG A 1 237 ? -3.523 -2.134 -14.227 1.00 94.88 237 ARG A N 1
ATOM 1828 C CA . ARG A 1 237 ? -3.193 -0.877 -14.916 1.00 94.88 237 ARG A CA 1
ATOM 1829 C C . ARG A 1 237 ? -1.848 -0.280 -14.493 1.00 94.88 237 ARG A C 1
ATOM 1831 O O . ARG A 1 237 ? -1.471 0.787 -14.964 1.00 94.88 237 ARG A O 1
ATOM 1838 N N . TYR A 1 238 ? -1.079 -0.951 -13.630 1.00 96.12 238 TYR A N 1
ATOM 1839 C CA . TYR A 1 238 ? 0.179 -0.396 -13.114 1.00 96.12 238 TYR A CA 1
ATOM 1840 C C . TYR A 1 238 ? 1.251 -0.193 -14.199 1.00 96.12 238 TYR A C 1
ATOM 1842 O O . TYR A 1 238 ? 2.165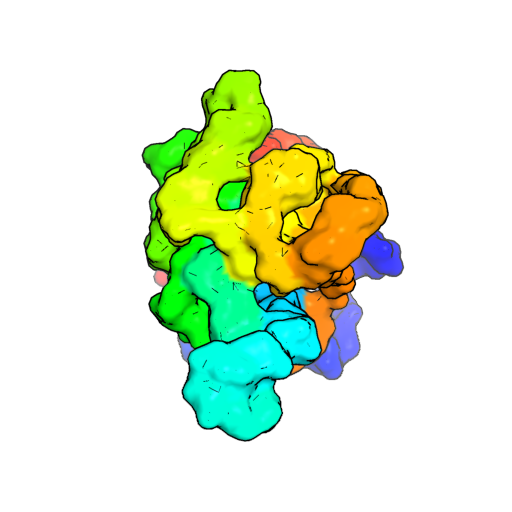 0.602 -14.014 1.00 96.12 238 TYR A O 1
ATOM 1850 N N . GLY A 1 239 ? 1.123 -0.819 -15.372 1.00 95.31 239 GLY A N 1
ATOM 1851 C CA . GLY A 1 239 ? 1.994 -0.527 -16.517 1.00 95.31 239 GLY A CA 1
ATOM 1852 C C . GLY A 1 239 ? 1.837 0.899 -17.068 1.00 95.31 239 GLY A C 1
ATOM 1853 O O . GLY A 1 239 ? 2.769 1.415 -17.684 1.00 95.31 239 GLY A O 1
ATOM 1854 N N . GLU A 1 240 ? 0.698 1.560 -16.825 1.00 94.31 240 GLU A N 1
ATOM 1855 C CA . GLU A 1 240 ? 0.426 2.939 -17.266 1.00 94.31 240 GLU A CA 1
ATOM 1856 C C . GLU A 1 240 ? 1.307 3.966 -16.550 1.00 94.31 240 GLU A C 1
ATOM 1858 O O . GLU A 1 240 ? 1.553 5.044 -17.077 1.00 94.31 240 GLU A O 1
ATOM 1863 N N . ILE A 1 241 ? 1.799 3.629 -15.355 1.00 93.50 241 ILE A N 1
ATOM 1864 C CA . ILE A 1 241 ? 2.528 4.560 -14.487 1.00 93.50 241 ILE A CA 1
ATOM 1865 C C . ILE A 1 241 ? 4.048 4.401 -14.564 1.00 93.50 241 ILE A C 1
ATOM 1867 O O . ILE A 1 241 ? 4.783 5.017 -13.786 1.00 93.50 241 ILE A O 1
ATOM 1871 N N . VAL A 1 242 ? 4.502 3.529 -15.464 1.00 95.25 242 VAL A N 1
ATOM 1872 C CA . VAL A 1 242 ? 5.912 3.231 -15.695 1.00 95.25 242 VAL A CA 1
ATOM 1873 C C . VAL A 1 242 ? 6.380 4.001 -16.913 1.00 95.25 242 VAL A C 1
ATOM 1875 O O . VAL A 1 242 ? 5.816 3.850 -17.994 1.00 95.25 242 VAL A O 1
ATOM 1878 N N . GLU A 1 243 ? 7.445 4.769 -16.759 1.00 94.62 243 GLU A N 1
ATOM 1879 C CA . GLU A 1 243 ? 8.118 5.440 -17.868 1.00 94.62 243 GLU A CA 1
ATOM 1880 C C . GLU A 1 243 ? 9.456 4.766 -18.159 1.00 94.62 243 GLU A C 1
ATOM 1882 O O . GLU A 1 243 ? 10.171 4.346 -17.245 1.00 94.62 243 GLU A O 1
ATOM 1887 N N . LEU A 1 244 ? 9.785 4.622 -19.442 1.00 95.38 244 LEU A N 1
ATOM 1888 C CA . LEU A 1 244 ? 11.052 4.020 -19.842 1.00 95.38 244 LEU A CA 1
ATOM 1889 C C . LEU A 1 244 ? 12.149 5.081 -19.886 1.00 95.38 244 LEU A C 1
ATOM 1891 O O . LEU A 1 244 ? 11.966 6.132 -20.495 1.00 95.38 244 LEU A O 1
ATOM 1895 N N . ILE A 1 245 ? 13.294 4.768 -19.287 1.00 94.81 245 ILE A N 1
ATOM 1896 C CA . ILE A 1 245 ? 14.532 5.533 -19.428 1.00 94.81 245 ILE A CA 1
ATOM 1897 C C . ILE A 1 245 ? 15.441 4.794 -20.412 1.00 94.81 245 ILE A C 1
ATOM 1899 O O . ILE A 1 245 ? 15.467 3.560 -20.458 1.00 94.81 245 ILE A O 1
ATOM 1903 N N . ASP A 1 246 ? 16.174 5.568 -21.203 1.00 93.38 246 ASP A N 1
ATOM 1904 C CA . ASP A 1 246 ? 17.186 5.081 -22.134 1.00 93.38 246 ASP A CA 1
ATOM 1905 C C . ASP A 1 246 ? 18.333 4.357 -21.405 1.00 93.38 246 ASP A C 1
ATOM 1907 O O . ASP A 1 246 ? 18.863 4.846 -20.400 1.00 93.38 246 ASP A O 1
ATOM 1911 N N . LYS A 1 247 ? 18.715 3.175 -21.904 1.00 94.50 247 LYS A N 1
ATOM 1912 C CA . LYS A 1 247 ? 19.731 2.328 -21.265 1.00 94.50 247 LYS A CA 1
ATOM 1913 C C . LYS A 1 247 ? 21.100 2.997 -21.310 1.00 94.50 247 LYS A C 1
ATOM 1915 O O . LYS A 1 247 ? 21.808 3.017 -20.304 1.00 94.50 247 LYS A O 1
ATOM 1920 N N . GLU A 1 248 ? 21.478 3.529 -22.463 1.00 94.62 248 GLU A N 1
ATOM 1921 C CA . GLU A 1 248 ? 22.785 4.125 -22.710 1.00 94.62 248 GLU A CA 1
ATOM 1922 C C . GLU A 1 248 ? 22.988 5.357 -21.825 1.00 94.62 248 GLU A C 1
ATOM 1924 O O . GLU A 1 248 ? 24.040 5.492 -21.195 1.00 94.62 248 GLU A O 1
ATOM 1929 N N . ARG A 1 249 ? 21.960 6.203 -21.688 1.00 91.06 249 ARG A N 1
ATOM 1930 C CA . ARG A 1 249 ? 21.966 7.329 -20.746 1.00 91.06 249 ARG A CA 1
ATOM 1931 C C . ARG A 1 249 ? 22.089 6.861 -19.298 1.00 91.06 249 ARG A C 1
ATOM 1933 O O . ARG A 1 249 ? 22.908 7.408 -18.561 1.00 91.06 249 ARG A O 1
ATOM 1940 N N . PHE A 1 250 ? 21.305 5.857 -18.898 1.00 93.94 250 PHE A N 1
ATOM 1941 C CA . PHE A 1 250 ? 21.327 5.338 -17.531 1.00 93.94 250 PHE A CA 1
ATOM 1942 C C . PHE A 1 250 ? 22.698 4.763 -17.151 1.00 93.94 250 PHE A C 1
ATOM 1944 O O . PHE A 1 250 ? 23.177 5.012 -16.051 1.00 93.94 250 PHE A O 1
ATOM 1951 N N . ILE A 1 251 ? 23.352 4.025 -18.052 1.00 94.50 251 ILE A N 1
ATOM 1952 C CA . ILE A 1 251 ? 24.663 3.410 -17.789 1.00 94.50 251 ILE A CA 1
ATOM 1953 C C . ILE A 1 251 ? 25.795 4.443 -17.818 1.00 94.50 251 ILE A C 1
ATOM 1955 O O . ILE A 1 251 ? 26.758 4.302 -17.066 1.00 94.50 251 ILE A O 1
ATOM 1959 N N . ALA A 1 252 ? 25.697 5.471 -18.667 1.00 95.94 252 ALA A N 1
ATOM 1960 C CA . ALA A 1 252 ? 26.730 6.498 -18.777 1.00 95.94 252 ALA A CA 1
ATOM 1961 C C . ALA A 1 252 ? 26.893 7.310 -17.482 1.00 95.94 252 ALA A C 1
ATOM 1963 O O . ALA A 1 252 ? 28.020 7.620 -17.099 1.00 95.94 252 ALA A O 1
ATOM 1964 N N . ASP A 1 253 ? 25.783 7.640 -16.813 1.00 95.25 253 ASP A N 1
ATOM 1965 C CA . ASP A 1 253 ? 25.791 8.343 -15.527 1.00 95.25 253 ASP A CA 1
ATOM 1966 C C . ASP A 1 253 ? 24.557 7.969 -14.676 1.00 95.25 253 ASP A C 1
ATOM 1968 O O . ASP A 1 253 ? 23.544 8.681 -14.678 1.00 95.25 253 ASP A O 1
ATOM 1972 N N . PRO A 1 254 ? 24.618 6.845 -13.934 1.00 92.00 254 PRO A N 1
ATOM 1973 C CA . PRO A 1 254 ? 23.485 6.359 -13.147 1.00 92.00 254 PRO A CA 1
ATOM 1974 C C . PRO A 1 254 ? 23.056 7.322 -12.038 1.00 92.00 254 PRO A C 1
ATOM 1976 O O . PRO A 1 254 ? 21.874 7.380 -11.696 1.00 92.00 254 PRO A O 1
ATOM 1979 N N . ILE A 1 255 ? 24.004 8.077 -11.468 1.00 93.50 255 ILE A N 1
ATOM 1980 C CA . ILE A 1 255 ? 23.720 9.049 -10.406 1.00 93.50 255 ILE A CA 1
ATOM 1981 C C . ILE A 1 255 ? 22.939 10.219 -10.986 1.00 93.50 255 ILE A C 1
ATOM 1983 O O . ILE A 1 255 ? 21.883 10.571 -10.464 1.00 93.50 255 ILE A O 1
ATOM 1987 N N . ARG A 1 256 ? 23.392 10.761 -12.115 1.00 93.75 256 ARG A N 1
ATOM 1988 C CA . ARG A 1 256 ? 22.670 11.831 -12.793 1.00 93.75 256 ARG A CA 1
ATOM 1989 C C . ARG A 1 256 ? 21.295 11.384 -13.277 1.00 93.75 256 ARG A C 1
ATOM 1991 O O . ARG A 1 256 ? 20.329 12.115 -13.084 1.00 93.75 256 ARG A O 1
ATOM 1998 N N . ALA A 1 257 ? 21.172 10.186 -13.850 1.00 92.44 257 ALA A N 1
ATOM 1999 C CA . ALA A 1 257 ? 19.872 9.633 -14.234 1.00 92.44 257 ALA A CA 1
ATOM 2000 C C . ALA A 1 257 ? 18.938 9.503 -13.015 1.00 92.44 257 ALA A C 1
ATOM 2002 O O . ALA A 1 257 ? 17.756 9.846 -13.086 1.00 92.44 257 ALA A O 1
ATOM 2003 N N . TYR A 1 258 ? 19.471 9.072 -11.867 1.00 91.12 258 TYR A N 1
ATOM 2004 C CA . TYR A 1 258 ? 18.711 9.019 -10.623 1.00 91.12 258 TYR A CA 1
ATOM 2005 C C . TYR A 1 258 ? 18.218 10.404 -10.182 1.00 91.12 258 TYR A C 1
ATOM 2007 O O . TYR A 1 258 ? 17.035 10.566 -9.880 1.00 91.12 258 TYR A O 1
ATOM 2015 N N . GLU A 1 259 ? 19.088 11.410 -10.179 1.00 91.94 259 GLU A N 1
ATOM 2016 C CA . GLU A 1 259 ? 18.761 12.765 -9.726 1.00 91.94 259 GLU A CA 1
ATOM 2017 C C . GLU A 1 259 ? 17.830 13.521 -10.685 1.00 91.94 259 GLU A C 1
ATOM 2019 O O . GLU A 1 259 ? 16.951 14.253 -10.227 1.00 91.94 259 GLU A O 1
ATOM 2024 N N . GLU A 1 260 ? 17.991 13.338 -11.999 1.00 90.62 260 GLU A N 1
ATOM 2025 C CA . GLU A 1 260 ? 17.273 14.097 -13.033 1.00 90.62 260 GLU A CA 1
ATOM 2026 C C . GLU A 1 260 ? 15.988 13.418 -13.530 1.00 90.62 260 GLU A C 1
ATOM 2028 O O . GLU A 1 260 ? 15.050 14.116 -13.915 1.00 90.62 260 GLU A O 1
ATOM 2033 N N . GLU A 1 261 ? 15.920 12.082 -13.540 1.00 88.56 261 GLU A N 1
ATOM 2034 C CA . GLU A 1 261 ? 14.824 11.341 -14.191 1.00 88.56 261 GLU A CA 1
ATOM 2035 C C . GLU A 1 261 ? 14.029 10.453 -13.230 1.00 88.56 261 GLU A C 1
ATOM 2037 O O . GLU A 1 261 ? 12.836 10.244 -13.444 1.00 88.56 261 GLU A O 1
ATOM 2042 N N . ILE A 1 262 ? 14.655 9.942 -12.164 1.00 88.31 262 ILE A N 1
ATOM 2043 C CA . ILE A 1 262 ? 14.011 8.997 -11.234 1.00 88.31 262 ILE A CA 1
ATOM 2044 C C . ILE A 1 262 ? 13.475 9.708 -9.987 1.00 88.31 262 ILE A C 1
ATOM 2046 O O . ILE A 1 262 ? 12.348 9.456 -9.567 1.00 88.31 262 ILE A O 1
ATOM 2050 N N . TYR A 1 263 ? 14.272 10.590 -9.383 1.00 84.25 263 TYR A N 1
ATOM 2051 C CA . TYR A 1 263 ? 13.968 11.232 -8.099 1.00 84.25 263 TYR A CA 1
ATOM 2052 C C . TYR A 1 263 ? 13.692 12.742 -8.216 1.00 84.25 263 TYR A C 1
ATOM 2054 O O . TYR A 1 263 ? 13.428 13.419 -7.218 1.00 84.25 263 TYR A O 1
ATOM 2062 N N . ALA A 1 264 ? 13.716 13.285 -9.434 1.00 83.38 264 ALA A N 1
ATOM 2063 C CA . ALA A 1 264 ? 13.451 14.694 -9.684 1.00 83.38 264 ALA A CA 1
ATOM 2064 C C . ALA A 1 264 ? 12.018 15.109 -9.309 1.00 83.38 264 ALA A C 1
ATOM 2066 O O . ALA A 1 264 ? 11.060 14.329 -9.316 1.00 83.38 264 ALA A O 1
ATOM 2067 N N . LYS A 1 265 ? 11.829 16.403 -9.034 1.00 78.88 265 LYS A N 1
ATOM 2068 C CA . LYS A 1 265 ? 10.488 16.966 -8.851 1.00 78.88 265 LYS A CA 1
ATOM 2069 C C . LYS A 1 265 ? 9.699 16.839 -10.158 1.00 78.88 265 LYS A C 1
ATOM 2071 O O . LYS A 1 265 ? 10.067 17.440 -11.158 1.00 78.88 265 LYS A O 1
ATOM 2076 N N . GLY A 1 266 ? 8.580 16.120 -10.112 1.00 76.00 266 GLY A N 1
ATOM 2077 C CA . GLY A 1 266 ? 7.771 15.837 -11.301 1.00 76.00 266 GLY A CA 1
ATOM 2078 C C . GLY A 1 266 ? 8.230 14.606 -12.083 1.00 76.00 266 GLY A C 1
ATOM 2079 O O . GLY A 1 266 ? 7.672 14.350 -13.145 1.00 76.00 266 GLY A O 1
ATOM 2080 N N . ALA A 1 267 ? 9.197 13.844 -11.555 1.00 81.75 267 ALA A N 1
ATOM 2081 C CA . ALA A 1 267 ? 9.577 12.554 -12.107 1.00 81.75 267 ALA A CA 1
ATOM 2082 C C . ALA A 1 267 ? 8.372 11.594 -12.195 1.00 81.75 267 ALA A C 1
ATOM 2084 O O . ALA A 1 267 ? 7.409 11.723 -11.418 1.00 81.75 267 ALA A O 1
ATOM 2085 N N . PRO A 1 268 ? 8.424 10.621 -13.121 1.00 83.69 268 PRO A N 1
ATOM 2086 C CA . PRO A 1 268 ? 7.440 9.552 -13.215 1.00 83.69 268 PRO A CA 1
ATOM 2087 C C . PRO A 1 268 ? 7.267 8.799 -11.894 1.00 83.69 268 PRO A C 1
ATOM 2089 O O . PRO A 1 268 ? 8.173 8.733 -11.067 1.00 83.69 268 PRO A O 1
ATOM 2092 N N . MET A 1 269 ? 6.103 8.177 -11.695 1.00 86.12 269 MET A N 1
ATOM 2093 C CA . MET A 1 269 ? 5.848 7.414 -10.463 1.00 86.12 269 MET A CA 1
ATOM 2094 C C . MET A 1 269 ? 6.727 6.172 -10.347 1.00 86.12 269 MET A C 1
ATOM 2096 O O . MET A 1 269 ? 7.086 5.762 -9.243 1.00 86.12 269 MET A O 1
ATOM 2100 N N . LYS A 1 270 ? 7.058 5.574 -11.489 1.00 92.31 270 LYS A N 1
ATOM 2101 C CA . LYS A 1 270 ? 8.027 4.501 -11.609 1.00 92.31 270 LYS A CA 1
ATOM 2102 C C . LYS A 1 270 ? 8.756 4.661 -12.930 1.00 92.31 270 LYS A C 1
ATOM 2104 O O . LYS A 1 270 ? 8.153 5.001 -13.945 1.00 92.31 270 LYS A O 1
ATOM 2109 N N . THR A 1 271 ? 10.039 4.358 -12.912 1.00 93.62 271 THR A N 1
ATOM 2110 C CA . THR A 1 271 ? 10.859 4.279 -14.112 1.00 93.62 271 THR A CA 1
ATOM 2111 C C . THR A 1 271 ? 11.370 2.856 -14.303 1.00 93.62 271 THR A C 1
ATOM 2113 O O . THR A 1 271 ? 11.455 2.075 -13.347 1.00 93.62 271 THR A O 1
ATOM 2116 N N . ALA A 1 272 ? 11.665 2.501 -15.548 1.00 94.69 272 ALA A N 1
ATOM 2117 C CA . ALA A 1 272 ? 12.240 1.215 -15.914 1.00 94.69 272 ALA A CA 1
ATOM 2118 C C . ALA A 1 272 ? 13.192 1.371 -17.100 1.00 94.69 272 ALA A C 1
ATOM 2120 O O . ALA A 1 272 ? 13.058 2.297 -17.892 1.00 94.69 272 ALA A O 1
ATOM 2121 N N . VAL A 1 273 ? 14.138 0.448 -17.235 1.00 95.06 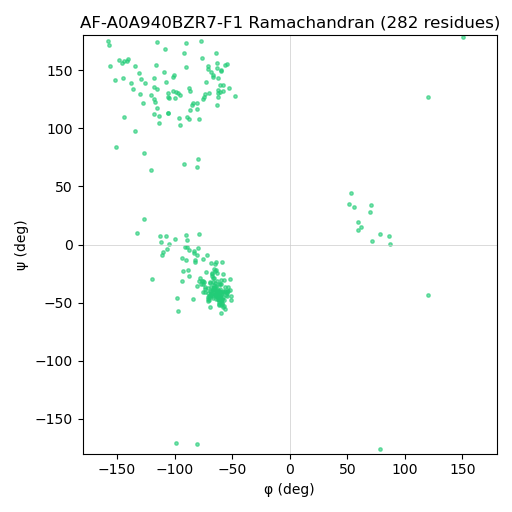273 VAL A N 1
ATOM 2122 C CA . VAL A 1 273 ? 15.087 0.415 -18.352 1.00 95.06 273 VAL A CA 1
ATOM 2123 C C . VAL A 1 273 ? 14.912 -0.912 -19.073 1.00 95.06 273 VAL A C 1
ATOM 2125 O O . VAL A 1 273 ? 14.935 -1.971 -18.442 1.00 95.06 273 VAL A O 1
ATOM 2128 N N . VAL A 1 274 ? 14.744 -0.869 -20.394 1.00 95.62 274 VAL A N 1
ATOM 2129 C CA . VAL A 1 274 ? 14.816 -2.078 -21.218 1.00 95.62 274 VAL A CA 1
ATOM 2130 C C . VAL A 1 274 ? 16.287 -2.403 -21.424 1.00 95.62 274 VAL A C 1
ATOM 2132 O O . VAL A 1 274 ? 17.000 -1.709 -22.140 1.00 95.62 274 VAL A O 1
ATOM 2135 N N . TRP A 1 275 ? 16.759 -3.458 -20.763 1.00 93.62 275 TRP A N 1
ATOM 2136 C CA . TRP A 1 275 ? 18.179 -3.803 -20.805 1.00 93.62 275 TRP A CA 1
ATOM 2137 C C . TRP A 1 275 ? 18.592 -4.503 -22.105 1.00 93.62 275 TRP A C 1
ATOM 2139 O O . TRP A 1 275 ? 19.743 -4.400 -22.536 1.00 93.62 275 TRP A O 1
ATOM 2149 N N . ASN A 1 276 ? 17.661 -5.228 -22.729 1.00 92.50 276 ASN A N 1
ATOM 2150 C CA . ASN A 1 276 ? 17.880 -5.908 -23.997 1.00 92.50 276 ASN A CA 1
ATOM 2151 C C . ASN A 1 276 ? 16.617 -5.883 -24.871 1.00 92.50 276 ASN A C 1
ATOM 2153 O O . ASN A 1 276 ? 15.639 -6.582 -24.607 1.00 92.50 276 ASN A O 1
ATOM 2157 N N . GLU A 1 277 ? 16.688 -5.111 -25.953 1.00 92.88 277 GLU A N 1
ATOM 2158 C CA . GLU A 1 277 ? 15.611 -4.931 -26.932 1.00 92.88 277 GLU A CA 1
ATOM 2159 C C . GLU A 1 277 ? 15.237 -6.217 -27.681 1.00 92.88 277 GLU A C 1
ATOM 2161 O O . GLU A 1 277 ? 14.103 -6.356 -28.143 1.00 92.88 277 GLU A O 1
ATOM 2166 N N . SER A 1 278 ? 16.151 -7.192 -27.786 1.00 94.31 278 SER A N 1
ATOM 2167 C CA . SER A 1 278 ? 15.873 -8.440 -28.507 1.00 94.31 278 SER A CA 1
ATOM 2168 C C . SER A 1 278 ? 14.789 -9.285 -27.839 1.00 94.31 278 SER A C 1
ATOM 2170 O O . SER A 1 278 ? 14.199 -10.129 -28.504 1.00 94.31 278 SER A O 1
ATOM 2172 N N . TYR A 1 279 ? 14.528 -9.071 -26.544 1.00 94.06 279 TYR A N 1
ATOM 2173 C CA . TYR A 1 279 ? 13.555 -9.834 -25.757 1.00 94.06 279 TYR A CA 1
ATOM 2174 C C . TYR A 1 279 ? 12.253 -9.082 -25.478 1.00 94.06 279 TYR A C 1
ATOM 2176 O O . TYR A 1 279 ? 11.382 -9.641 -24.822 1.00 94.06 279 TYR A O 1
ATOM 2184 N N . ILE A 1 280 ? 12.093 -7.847 -25.961 1.00 96.81 280 ILE A N 1
ATOM 2185 C CA . ILE A 1 280 ? 10.899 -7.027 -25.708 1.00 96.81 280 ILE A CA 1
ATOM 2186 C C . ILE A 1 280 ? 10.200 -6.724 -27.023 1.00 96.81 280 ILE A C 1
ATOM 2188 O O . ILE A 1 280 ? 10.827 -6.179 -27.926 1.00 96.81 280 ILE A O 1
ATOM 2192 N N . ASP A 1 281 ? 8.916 -7.044 -27.145 1.00 96.12 281 ASP A N 1
ATOM 2193 C CA . ASP A 1 281 ? 8.073 -6.575 -28.243 1.00 96.12 281 ASP A CA 1
ATOM 2194 C C . ASP A 1 281 ? 7.458 -5.218 -27.875 1.00 96.12 281 ASP A C 1
ATOM 2196 O O . ASP A 1 281 ? 6.577 -5.118 -27.027 1.00 96.12 281 ASP A O 1
ATOM 2200 N N . ARG A 1 282 ? 7.931 -4.148 -28.522 1.00 93.56 282 ARG A N 1
ATOM 2201 C CA . ARG A 1 282 ? 7.446 -2.777 -28.289 1.00 93.56 282 ARG A CA 1
ATOM 2202 C C . ARG A 1 282 ? 6.081 -2.491 -28.915 1.00 93.56 282 ARG A C 1
ATOM 2204 O O . ARG A 1 282 ? 5.510 -1.440 -28.637 1.00 93.56 282 ARG A O 1
ATOM 2211 N N . SER A 1 283 ? 5.592 -3.367 -29.791 1.00 90.06 283 SER A N 1
ATOM 2212 C CA . SER A 1 283 ? 4.298 -3.196 -30.454 1.00 90.06 283 SER A CA 1
ATOM 2213 C C . SER A 1 283 ? 3.112 -3.674 -29.609 1.00 90.06 283 SER A C 1
ATOM 2215 O O . SER A 1 283 ? 1.969 -3.437 -30.007 1.00 90.06 283 SER A O 1
ATOM 2217 N N . ARG A 1 284 ? 3.376 -4.315 -28.460 1.00 82.69 284 ARG A N 1
ATOM 2218 C CA . ARG A 1 284 ? 2.388 -4.953 -27.578 1.00 82.69 284 ARG A CA 1
ATOM 2219 C C . ARG A 1 284 ? 2.547 -4.563 -26.112 1.00 82.69 284 ARG A C 1
ATOM 2221 O O . ARG A 1 284 ? 3.678 -4.296 -25.654 1.00 82.69 284 ARG A O 1
#

pLDDT: mean 94.04, std 6.35, range [40.94, 98.81]

Sequence (284 aa):
GCDQADGLFCDRMYVNPDMLLRIPDGHVHDGRLDLSFAKRMVFPDPFSCMLFQLERMEDLGSAHNFRQAARRHGVSLEEGRAIAADEVFARTVIFGLGTTGMFVGDLIRRAHPSAKIALVARSEETSPKVRFALEQTGGVYVRSNYASNDELAAAICEALGGRATLFIGTSGTNVEHEIAFKHRVLGCNGVYNSFSLGPRVAFDTMPFGFENHLIFGSINFRQDHMEAAIRILADSRYGEIVELIDKERFIADPIRAYEEEIYAKGAPMKTAVVWNESYIDRSR

Secondary structure (DSSP, 8-state):
-TT----S-SS-----GGGPPPPPTTSEETTEEEHHHHHHTTSHHHHHHHHHHHHHHHHHHHHHHHHHHHHHHT--HHHHHHHHHHHTTSEEEEE--SHHHHHHHHHHHHH-TT-EEEEEESS-TTSHHHHHHHHHH--EEEES--SSHHHHHHHHHHHHTSSEEEEEE-S-STHHHIIIIIT--EEEEEEEEE--SS------HHHHHHHT-EEE------HHHHHHHHHHHHTSSGGGGEEEEPHHHHHH-HHHHIIIIISSTT--SEEEE-S-GGGEETT-

Mean predicted aligned error: 4.03 Å